Protein AF-A0A1V6DXJ3-F1 (afdb_monomer_lite)

Secondary structure (DSSP, 8-state):
---------------HHHHHHH--HHHHT-S-B--EEEEEEEETTSPBP-SPPPGGG--TTT-SSEEESSBTTEEEEEPPPBSSHHHHHHHHHHHHHHHHHHHHHTTEEE--SSS-SS---GGGS-B---TT-TTTT-TT-EEEETTEEEEHHHHHHHHHHHHHHHHHHHTTT-SS-HHHHHHHHHHHHHH-GGGSHHHHHHHHHHHHT--HHHHHHHHS-HHHHHHHHHHHHHHHHHHHHHHHHTT-----PPPP-------PPTT---S--SSHHHHHHHHHHS----------------

Radius of gyration: 25.18 Å; chains: 1; bounding box: 55×71×85 Å

pLDDT: mean 70.85, std 23.59, range [24.38, 97.94]

Sequence (302 aa):
MHPTDSTPTGTPGVSIDWLALHTTGAMLRSGLFGIEREALRVTADGTLAQTPHPAAFGDKLANPTITVDFSESQVEMVTPPQTSVAAALRSLADIQQEVESVLARQGEFLWPLSMPPALPDPDRIPIARFDDTPAGRQPGLTLFSPDGEKPLPQLARPIFSRLLPLARLMDRGLPHPVFADAVRHAWRQLVDPALLPSAQIHRAMTRARLSHHAYGVQLLKPSTALACAAELGRIFRSCRAARAGSGRSQRVAAPAQGRLAAAVPEGASRAMVAPFAIIYWIQRNIGLDRPVGRGCMASFPA

Structure (mmCIF, N/CA/C/O backbone):
data_AF-A0A1V6DXJ3-F1
#
_entry.id   AF-A0A1V6DXJ3-F1
#
loop_
_atom_site.group_PDB
_atom_site.id
_atom_site.type_symbol
_atom_site.label_atom_id
_atom_site.label_alt_id
_atom_site.label_comp_id
_atom_site.label_asym_id
_atom_site.label_entity_id
_atom_site.label_seq_id
_atom_site.pdbx_PDB_ins_code
_atom_site.Cartn_x
_atom_site.Cartn_y
_atom_site.Cartn_z
_atom_site.occupancy
_atom_site.B_iso_or_equiv
_atom_site.auth_seq_id
_atom_site.auth_comp_id
_atom_site.auth_asym_id
_atom_site.auth_atom_id
_atom_site.pdbx_PDB_model_num
ATOM 1 N N . MET A 1 1 ? 34.206 -29.286 -48.187 1.00 44.62 1 MET A N 1
ATOM 2 C CA . MET A 1 1 ? 34.369 -27.880 -47.769 1.00 44.62 1 MET A CA 1
ATOM 3 C C . MET A 1 1 ? 33.002 -27.223 -47.871 1.00 44.62 1 MET A C 1
ATOM 5 O O . MET A 1 1 ? 32.500 -27.103 -48.976 1.00 44.62 1 MET A O 1
ATOM 9 N N . HIS A 1 2 ? 32.385 -27.005 -46.709 1.00 37.81 2 HIS A N 1
ATOM 10 C CA . HIS A 1 2 ? 31.147 -26.287 -46.342 1.00 37.81 2 HIS A CA 1
ATOM 11 C C . HIS A 1 2 ? 30.596 -27.012 -45.097 1.00 37.81 2 HIS A C 1
ATOM 13 O O . HIS A 1 2 ? 30.683 -28.240 -45.056 1.00 37.81 2 HIS A O 1
ATOM 19 N N . PRO A 1 3 ? 30.131 -26.293 -44.061 1.00 38.50 3 PRO A N 1
ATOM 20 C CA . PRO A 1 3 ? 29.265 -25.128 -44.187 1.00 38.50 3 PRO A CA 1
ATOM 21 C C . PRO A 1 3 ? 29.858 -23.834 -43.618 1.00 38.50 3 PRO A C 1
ATOM 23 O O . PRO A 1 3 ? 30.504 -23.800 -42.576 1.00 38.50 3 PRO A O 1
ATOM 26 N N . THR A 1 4 ? 29.588 -22.756 -44.343 1.00 46.34 4 THR A N 1
ATOM 27 C CA . THR A 1 4 ? 29.536 -21.391 -43.832 1.00 46.34 4 THR A CA 1
ATOM 28 C C . THR A 1 4 ? 28.194 -21.250 -43.132 1.00 46.34 4 THR A C 1
ATOM 30 O O . THR A 1 4 ? 27.167 -21.298 -43.808 1.00 46.34 4 THR A O 1
ATOM 33 N N . ASP A 1 5 ? 28.205 -21.099 -41.813 1.00 36.03 5 ASP A N 1
ATOM 34 C CA . ASP A 1 5 ? 27.016 -20.697 -41.070 1.00 36.03 5 ASP A CA 1
ATOM 35 C C . ASP A 1 5 ? 27.162 -19.216 -40.715 1.00 36.03 5 ASP A C 1
ATOM 37 O O . ASP A 1 5 ? 27.936 -18.815 -39.844 1.00 36.03 5 ASP A O 1
ATOM 41 N N . SER A 1 6 ? 26.503 -18.386 -41.516 1.00 42.56 6 SER A N 1
ATOM 42 C CA . SER A 1 6 ? 26.489 -16.937 -41.391 1.00 42.56 6 SER A CA 1
ATOM 43 C C . SER A 1 6 ? 25.215 -16.478 -40.680 1.00 42.56 6 SER A C 1
ATOM 45 O O . SER A 1 6 ? 24.147 -16.451 -41.287 1.00 42.56 6 SER A O 1
ATOM 47 N N . THR A 1 7 ? 25.414 -15.982 -39.450 1.00 49.88 7 THR A N 1
ATOM 48 C CA . THR A 1 7 ? 24.657 -14.950 -38.691 1.00 49.88 7 THR A CA 1
ATOM 49 C C . THR A 1 7 ? 23.226 -15.236 -38.196 1.00 49.88 7 THR A C 1
ATOM 51 O O . THR A 1 7 ? 22.395 -15.785 -38.909 1.00 49.88 7 THR A O 1
ATOM 54 N N . PRO A 1 8 ? 22.901 -14.747 -36.978 1.00 48.38 8 PRO A N 1
ATOM 55 C CA . PRO A 1 8 ? 22.196 -13.459 -36.887 1.00 48.38 8 PRO 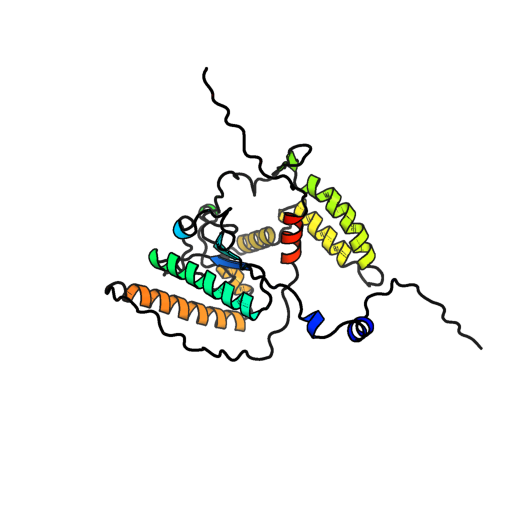A CA 1
ATOM 56 C C . PRO A 1 8 ? 22.815 -12.531 -35.822 1.00 48.38 8 PRO A C 1
ATOM 58 O O . PRO A 1 8 ? 23.055 -12.918 -34.685 1.00 48.38 8 PRO A O 1
ATOM 61 N N . THR A 1 9 ? 23.194 -11.297 -36.161 1.00 54.97 9 THR A N 1
ATOM 62 C CA . THR A 1 9 ? 22.329 -10.111 -35.986 1.00 54.97 9 THR A CA 1
ATOM 63 C C . THR A 1 9 ? 21.451 -10.178 -34.732 1.00 54.97 9 THR A C 1
ATOM 65 O O . THR A 1 9 ? 20.263 -10.488 -34.802 1.00 54.97 9 THR A O 1
ATOM 68 N N . GLY A 1 10 ? 22.024 -9.829 -33.586 1.00 42.72 10 GLY A N 1
ATOM 69 C CA . GLY A 1 10 ? 21.285 -9.431 -32.395 1.00 42.72 10 GLY A CA 1
ATOM 70 C C . GLY A 1 10 ? 21.961 -8.194 -31.826 1.00 42.72 10 GLY A C 1
ATOM 71 O O . GLY A 1 10 ? 23.188 -8.149 -31.760 1.00 42.72 10 GLY A O 1
ATOM 72 N N . THR A 1 11 ? 21.194 -7.170 -31.448 1.00 49.75 11 THR A N 1
ATOM 73 C CA . THR A 1 11 ? 21.671 -6.126 -30.526 1.00 49.75 11 THR A CA 1
ATOM 74 C C . THR A 1 11 ? 22.464 -6.827 -29.422 1.00 49.75 11 THR A C 1
ATOM 76 O O . THR A 1 11 ? 21.933 -7.830 -28.942 1.00 49.75 11 THR A O 1
ATOM 79 N N . PRO A 1 12 ? 23.696 -6.413 -29.056 1.00 52.00 12 PRO A N 1
ATOM 80 C CA . PRO A 1 12 ? 24.466 -7.119 -28.040 1.00 52.00 12 PRO A CA 1
ATOM 81 C C . PRO A 1 12 ? 23.662 -7.086 -26.742 1.00 52.00 12 PRO A C 1
ATOM 83 O O . PRO A 1 12 ? 23.639 -6.094 -26.016 1.00 52.00 12 PRO A O 1
ATOM 86 N N . GLY A 1 13 ? 22.902 -8.154 -26.520 1.00 53.81 13 GLY A N 1
ATOM 87 C CA . GLY A 1 13 ? 22.157 -8.365 -25.306 1.00 53.81 13 GLY A CA 1
ATOM 88 C C . GLY A 1 13 ? 23.200 -8.504 -24.224 1.00 53.81 13 GLY A C 1
ATOM 89 O O . GLY A 1 13 ? 24.178 -9.229 -24.398 1.00 53.81 13 GLY A O 1
ATOM 90 N N . VAL A 1 14 ? 23.011 -7.769 -23.138 1.00 61.62 14 VAL A N 1
ATOM 91 C CA . VAL A 1 14 ? 23.783 -7.939 -21.914 1.00 61.62 14 VAL A CA 1
ATOM 92 C C . VAL A 1 14 ? 23.714 -9.427 -21.540 1.00 61.62 14 VAL A C 1
ATOM 94 O O . VAL A 1 14 ? 22.692 -9.897 -21.043 1.00 61.62 14 VAL A O 1
ATOM 97 N N . SER A 1 15 ? 24.755 -10.193 -21.876 1.00 75.44 15 SER A N 1
ATOM 98 C CA . SER A 1 15 ? 24.855 -11.616 -21.554 1.00 75.44 15 SER A CA 1
ATOM 99 C C . SER A 1 15 ? 25.364 -11.776 -20.123 1.00 75.44 15 SER A C 1
ATOM 101 O O . SER A 1 15 ? 25.954 -10.852 -19.557 1.00 75.44 15 SER A O 1
ATOM 103 N N . ILE A 1 16 ? 25.153 -12.947 -19.516 1.00 72.94 16 ILE A N 1
ATOM 104 C CA . ILE A 1 16 ? 25.687 -13.219 -18.173 1.00 72.94 16 ILE A CA 1
ATOM 105 C C . ILE A 1 16 ? 27.219 -13.118 -18.151 1.00 72.94 16 ILE A C 1
ATOM 107 O O . ILE A 1 16 ? 27.780 -12.575 -17.203 1.00 72.94 16 ILE A O 1
ATOM 111 N N . ASP A 1 17 ? 27.875 -13.532 -19.238 1.00 78.25 17 ASP A N 1
ATOM 112 C CA . ASP A 1 17 ? 29.323 -13.412 -19.416 1.00 78.25 17 ASP A CA 1
ATOM 113 C C . ASP A 1 17 ? 29.744 -11.945 -19.534 1.00 78.25 17 ASP A C 1
ATOM 115 O O . ASP A 1 17 ? 30.726 -11.523 -18.927 1.00 78.25 17 ASP A O 1
ATOM 119 N N . TRP A 1 18 ? 28.962 -11.125 -20.246 1.00 82.62 18 TRP A N 1
ATOM 120 C CA . TRP A 1 18 ? 29.199 -9.687 -20.314 1.00 82.62 18 TRP A CA 1
ATOM 121 C C . TRP A 1 18 ? 29.055 -9.034 -18.932 1.00 82.62 18 TRP A C 1
ATOM 123 O O . TRP A 1 18 ? 29.916 -8.247 -18.551 1.00 82.62 18 TRP A O 1
ATOM 133 N N . LEU A 1 19 ? 28.030 -9.386 -18.145 1.00 77.12 19 LEU A N 1
ATOM 134 C CA . LEU A 1 19 ? 27.872 -8.890 -16.770 1.00 77.12 19 LEU A CA 1
ATOM 135 C C . LEU A 1 19 ? 29.024 -9.333 -15.866 1.00 77.12 19 LEU A C 1
ATOM 137 O O . LEU A 1 19 ? 29.520 -8.524 -15.087 1.00 77.12 19 LEU A O 1
ATOM 141 N N . ALA A 1 20 ? 29.468 -10.585 -15.975 1.00 78.19 20 ALA A N 1
ATOM 142 C CA . ALA A 1 20 ? 30.593 -11.094 -15.197 1.00 78.19 20 ALA A CA 1
ATOM 143 C C . ALA A 1 20 ? 31.905 -10.357 -15.519 1.00 78.19 20 ALA A C 1
ATOM 145 O O . ALA A 1 20 ? 32.722 -10.147 -14.627 1.00 78.19 20 ALA A O 1
ATOM 146 N N . LEU A 1 21 ? 32.086 -9.934 -16.775 1.00 85.38 21 LEU A N 1
ATOM 147 C CA . LEU A 1 21 ? 33.275 -9.213 -17.239 1.00 85.38 21 LEU A CA 1
ATOM 148 C C . LEU A 1 21 ? 33.243 -7.703 -16.951 1.00 85.38 21 LEU A C 1
ATOM 150 O O . LEU A 1 21 ? 34.301 -7.098 -16.799 1.00 85.38 21 LEU A O 1
ATOM 154 N N . HIS A 1 22 ? 32.058 -7.088 -16.883 1.00 85.56 22 HIS A N 1
ATOM 155 C CA . HIS A 1 22 ? 31.906 -5.624 -16.816 1.00 85.56 22 HIS A CA 1
ATOM 156 C C . HIS A 1 22 ? 31.239 -5.124 -15.528 1.00 85.56 22 HIS A C 1
ATOM 158 O O . HIS A 1 22 ? 30.979 -3.929 -15.384 1.00 85.56 22 HIS A O 1
ATOM 164 N N . THR A 1 23 ? 30.950 -6.014 -14.578 1.00 81.19 23 THR A N 1
ATOM 165 C CA . THR A 1 23 ? 30.395 -5.649 -13.271 1.00 81.19 23 THR A CA 1
ATOM 166 C C . THR A 1 23 ? 31.170 -6.319 -12.147 1.00 81.19 23 THR A C 1
ATOM 168 O O . THR A 1 23 ? 31.869 -7.310 -12.337 1.00 81.19 23 THR A O 1
ATOM 171 N N . THR A 1 24 ? 31.037 -5.780 -10.940 1.00 80.69 24 THR A N 1
ATOM 172 C CA . THR A 1 24 ? 31.522 -6.431 -9.723 1.00 80.69 24 THR A CA 1
ATOM 173 C C . THR A 1 24 ? 30.344 -6.803 -8.835 1.00 80.69 24 THR A C 1
ATOM 175 O O . THR A 1 24 ? 29.282 -6.180 -8.890 1.00 80.69 24 THR A O 1
ATOM 178 N N . GLY A 1 25 ? 30.538 -7.759 -7.923 1.00 74.94 25 GLY A N 1
ATOM 179 C CA . GLY A 1 25 ? 29.525 -8.051 -6.906 1.00 74.94 25 GLY A CA 1
ATOM 180 C C . GLY A 1 25 ? 29.148 -6.820 -6.067 1.00 74.94 25 GLY A C 1
ATOM 181 O O . GLY A 1 25 ? 28.014 -6.718 -5.610 1.00 74.94 25 GLY A O 1
ATOM 182 N N . ALA A 1 26 ? 30.068 -5.864 -5.892 1.00 74.00 26 ALA A N 1
ATOM 183 C CA . ALA A 1 26 ? 29.784 -4.595 -5.226 1.00 74.00 26 ALA A CA 1
ATOM 184 C C . ALA A 1 26 ? 28.841 -3.706 -6.054 1.00 74.00 26 ALA A C 1
ATOM 186 O O . ALA A 1 26 ? 27.894 -3.159 -5.498 1.00 74.00 26 ALA A O 1
ATOM 187 N N . MET A 1 27 ? 29.039 -3.625 -7.373 1.00 75.75 27 MET A N 1
ATOM 188 C CA . MET A 1 27 ? 28.142 -2.892 -8.277 1.00 75.75 27 MET A CA 1
ATOM 189 C C . MET A 1 27 ? 26.740 -3.508 -8.302 1.00 75.75 27 MET A C 1
ATOM 191 O O . MET A 1 27 ? 25.756 -2.781 -8.223 1.00 75.75 27 MET A O 1
ATOM 195 N N . LEU A 1 28 ? 26.634 -4.839 -8.319 1.00 73.62 28 LEU A N 1
ATOM 196 C CA . LEU A 1 28 ? 25.336 -5.529 -8.308 1.00 73.62 28 LEU A CA 1
ATOM 197 C C . LEU A 1 28 ? 24.563 -5.361 -6.991 1.00 73.62 28 LEU A C 1
ATOM 199 O O . LEU A 1 28 ? 23.340 -5.447 -6.982 1.00 73.62 28 LEU A O 1
ATOM 203 N N . ARG A 1 29 ? 25.264 -5.132 -5.874 1.00 71.12 29 ARG A N 1
ATOM 204 C CA . ARG A 1 29 ? 24.652 -4.843 -4.565 1.00 71.12 29 ARG A CA 1
ATOM 205 C C . ARG A 1 29 ? 24.442 -3.351 -4.314 1.00 71.12 29 ARG A C 1
ATOM 207 O O . ARG A 1 29 ? 23.874 -2.994 -3.284 1.00 71.12 29 ARG A O 1
ATOM 214 N N . SER A 1 30 ? 24.919 -2.492 -5.213 1.00 76.88 30 SER A N 1
ATOM 215 C CA . SER A 1 30 ? 24.736 -1.050 -5.099 1.00 76.88 30 SER A CA 1
ATOM 216 C C . SER A 1 30 ? 23.321 -0.666 -5.530 1.00 76.88 30 SER A C 1
ATOM 218 O O . SER A 1 30 ? 22.805 -1.155 -6.532 1.00 76.88 30 SER A O 1
ATOM 220 N N . GLY A 1 31 ? 22.673 0.179 -4.739 1.00 85.50 31 GLY A N 1
ATOM 221 C CA . GLY A 1 31 ? 21.293 0.586 -4.955 1.00 85.50 31 GLY A CA 1
ATOM 222 C C . GLY A 1 31 ? 20.708 1.207 -3.696 1.00 85.50 31 GLY A C 1
ATOM 223 O O . GLY A 1 31 ? 21.295 1.121 -2.615 1.00 85.50 31 GLY A O 1
ATOM 224 N N . LEU A 1 32 ? 19.552 1.844 -3.854 1.00 91.50 32 LEU A N 1
ATOM 225 C CA . LEU A 1 32 ? 18.742 2.293 -2.730 1.00 91.50 32 LEU A CA 1
ATOM 226 C C . LEU A 1 32 ? 17.598 1.303 -2.504 1.00 91.50 32 LEU A C 1
ATOM 228 O O . LEU A 1 32 ? 17.050 0.748 -3.454 1.00 91.50 32 LEU A O 1
ATOM 232 N N . PHE A 1 33 ? 17.238 1.099 -1.243 1.00 88.12 33 PHE A N 1
ATOM 233 C CA . PHE A 1 33 ? 16.230 0.148 -0.794 1.00 88.12 33 PHE A CA 1
ATOM 234 C C . PHE A 1 33 ? 15.153 0.891 -0.010 1.00 88.12 33 PHE A C 1
ATOM 236 O O . PHE A 1 33 ? 15.468 1.574 0.961 1.00 88.12 33 PHE A O 1
ATOM 243 N N . GLY A 1 34 ? 13.897 0.748 -0.415 1.00 92.31 34 GLY A N 1
ATOM 244 C CA . GLY A 1 34 ? 12.731 1.215 0.332 1.00 92.31 34 GLY A CA 1
ATOM 245 C C . GLY A 1 34 ? 11.783 0.049 0.592 1.00 92.31 34 GLY A C 1
ATOM 246 O O . GLY A 1 34 ? 11.778 -0.924 -0.165 1.00 92.31 34 GLY A O 1
ATOM 247 N N . ILE A 1 35 ? 11.023 0.133 1.677 1.00 92.25 35 ILE A N 1
ATOM 248 C CA . ILE A 1 35 ? 9.985 -0.819 2.050 1.00 92.25 35 ILE A CA 1
ATOM 249 C C . ILE A 1 35 ? 8.695 -0.040 2.293 1.00 92.25 35 ILE A C 1
ATOM 251 O O . ILE A 1 35 ? 8.682 0.932 3.048 1.00 92.25 35 ILE A O 1
ATOM 255 N N . GLU A 1 36 ? 7.624 -0.520 1.678 1.00 96.12 36 GLU A N 1
ATOM 256 C CA . GLU A 1 36 ? 6.249 -0.148 1.989 1.00 96.12 36 GLU A CA 1
ATOM 257 C C . GLU A 1 36 ? 5.607 -1.340 2.700 1.00 96.12 36 GLU A C 1
ATOM 259 O O . GLU A 1 36 ? 5.759 -2.494 2.277 1.00 96.12 36 GLU A O 1
ATOM 264 N N . ARG A 1 37 ? 4.945 -1.081 3.826 1.00 93.81 37 ARG A N 1
ATOM 265 C CA . ARG A 1 37 ? 4.205 -2.098 4.568 1.00 93.81 37 ARG A CA 1
ATOM 266 C C . ARG A 1 37 ? 2.836 -1.573 4.944 1.00 93.81 37 ARG A C 1
ATOM 268 O O . ARG A 1 37 ? 2.713 -0.614 5.696 1.00 93.81 37 ARG A O 1
ATOM 275 N N . GLU A 1 38 ? 1.824 -2.325 4.556 1.00 95.38 38 GLU A N 1
ATOM 276 C CA . GLU A 1 38 ? 0.446 -2.087 4.956 1.00 95.38 38 GLU A CA 1
ATOM 277 C C . GLU A 1 38 ? 0.029 -3.036 6.083 1.00 95.38 38 GLU A C 1
ATOM 279 O O . GLU A 1 38 ? 0.442 -4.200 6.138 1.00 95.38 38 GLU A O 1
ATOM 284 N N . ALA A 1 39 ? -0.811 -2.546 6.990 1.00 94.25 39 ALA A N 1
ATOM 285 C CA . ALA A 1 39 ? -1.444 -3.363 8.014 1.00 94.25 39 ALA A CA 1
ATOM 286 C C . ALA A 1 39 ? -2.817 -2.802 8.395 1.00 94.25 39 ALA A C 1
ATOM 288 O O . ALA A 1 39 ? -3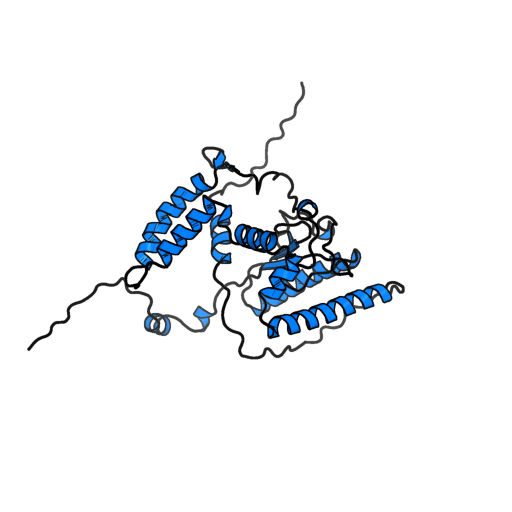.023 -1.592 8.475 1.00 94.25 39 ALA A O 1
ATOM 289 N N . LEU A 1 40 ? -3.767 -3.693 8.684 1.00 95.69 40 LEU A N 1
ATOM 290 C CA . LEU A 1 40 ? -5.071 -3.280 9.196 1.00 95.69 40 LEU A CA 1
ATOM 291 C C . LEU A 1 40 ? -4.978 -2.968 10.691 1.00 95.69 40 LEU A C 1
ATOM 293 O O . LEU A 1 40 ? -4.403 -3.735 11.455 1.00 95.69 40 LEU A O 1
ATOM 297 N N . ARG A 1 41 ? -5.586 -1.872 11.127 1.00 96.19 41 ARG A N 1
ATOM 298 C CA . ARG A 1 41 ? -5.838 -1.554 12.526 1.00 96.19 41 ARG A CA 1
ATOM 299 C C . ARG A 1 41 ? -7.004 -2.397 13.011 1.00 96.19 41 ARG A C 1
ATOM 301 O O . ARG A 1 41 ? -8.067 -2.437 12.386 1.00 96.19 41 ARG A O 1
ATOM 308 N N . VAL A 1 42 ? -6.810 -3.061 14.137 1.00 93.25 42 VAL A N 1
ATOM 309 C CA . VAL A 1 42 ? -7.818 -3.903 14.775 1.00 93.25 42 VAL A CA 1
ATOM 310 C C . VAL A 1 42 ? -7.941 -3.570 16.249 1.00 93.25 42 VAL A C 1
ATOM 312 O O . VAL A 1 42 ? -6.993 -3.121 16.890 1.00 93.25 42 VAL A O 1
ATOM 315 N N . THR A 1 43 ? -9.115 -3.815 16.807 1.00 92.12 43 THR A N 1
ATOM 316 C CA . THR A 1 43 ? -9.334 -3.818 18.250 1.00 92.12 43 THR A CA 1
ATOM 317 C C . THR A 1 43 ? -8.678 -5.049 18.889 1.00 92.12 43 THR A C 1
ATOM 319 O O . THR A 1 43 ? -8.250 -5.984 18.209 1.00 92.12 43 THR A O 1
ATOM 322 N N . ALA A 1 44 ? -8.610 -5.093 20.222 1.00 85.75 44 ALA A N 1
ATOM 323 C CA . ALA A 1 44 ? -7.977 -6.204 20.947 1.00 85.75 44 ALA A CA 1
ATOM 324 C C . ALA A 1 44 ? -8.633 -7.587 20.714 1.00 85.75 44 ALA A C 1
ATOM 326 O O . ALA A 1 44 ? -8.012 -8.620 20.957 1.00 85.75 44 ALA A O 1
ATOM 327 N N . ASP A 1 45 ? -9.896 -7.611 20.288 1.00 84.94 45 ASP A N 1
ATOM 328 C CA . ASP A 1 45 ? -10.660 -8.796 19.881 1.00 84.94 45 ASP A CA 1
ATOM 329 C C . ASP A 1 45 ? -10.461 -9.169 18.400 1.00 84.94 45 ASP A C 1
ATOM 331 O O . ASP A 1 45 ? -10.975 -10.190 17.954 1.00 84.94 45 ASP A O 1
ATOM 335 N N . GLY A 1 46 ? -9.666 -8.395 17.654 1.00 82.44 46 GLY A N 1
ATOM 336 C CA . GLY A 1 46 ? -9.339 -8.661 16.252 1.00 82.44 46 GLY A CA 1
ATOM 337 C C . GLY A 1 46 ? -10.367 -8.128 15.262 1.00 82.44 46 GLY A C 1
ATOM 338 O O . GLY A 1 46 ? -10.273 -8.434 14.077 1.00 82.44 46 GLY A O 1
ATOM 339 N N . THR A 1 47 ? -11.334 -7.340 15.727 1.00 90.12 47 THR A N 1
ATOM 340 C CA . THR A 1 47 ? -12.316 -6.678 14.868 1.00 90.12 47 THR A CA 1
ATOM 341 C C . THR A 1 47 ? -11.667 -5.481 14.177 1.00 90.12 47 THR A C 1
ATOM 343 O O . THR A 1 47 ? -10.857 -4.778 14.780 1.00 90.12 47 THR A O 1
ATOM 346 N N . LEU A 1 48 ? -12.009 -5.234 12.909 1.00 93.25 48 LEU A N 1
ATOM 347 C CA . LEU A 1 48 ? -11.509 -4.078 12.161 1.00 93.25 48 LEU A CA 1
ATOM 348 C C . LEU A 1 48 ? -11.831 -2.775 12.911 1.00 93.25 48 LEU A C 1
ATOM 350 O O . LEU A 1 48 ? -13.001 -2.508 13.201 1.00 93.25 48 LEU A O 1
ATOM 354 N N . ALA A 1 49 ? -10.810 -1.960 13.191 1.00 95.00 49 ALA A N 1
ATOM 355 C CA . ALA A 1 49 ? -11.001 -0.656 13.817 1.00 95.00 49 ALA A CA 1
ATOM 356 C C . ALA A 1 49 ? -11.946 0.204 12.963 1.00 95.00 49 ALA A C 1
ATOM 358 O O . ALA A 1 49 ? -11.955 0.098 11.740 1.00 95.00 49 ALA A O 1
ATOM 359 N N . GLN A 1 50 ? -12.765 1.032 13.606 1.00 94.94 50 GLN A N 1
ATOM 360 C CA . GLN A 1 50 ? -13.723 1.932 12.937 1.00 94.94 50 GLN A CA 1
ATOM 361 C C . GLN A 1 50 ? -13.420 3.409 13.215 1.00 94.94 50 GLN A C 1
ATOM 363 O O . GLN A 1 50 ? -14.145 4.298 12.777 1.00 94.94 50 GLN A O 1
ATOM 368 N N . THR A 1 51 ? -12.373 3.670 13.993 1.00 95.12 51 THR A N 1
ATOM 369 C CA . THR A 1 51 ? -11.944 5.015 14.362 1.00 95.12 51 THR A CA 1
ATOM 370 C C . THR A 1 51 ? -11.264 5.697 13.167 1.00 95.12 51 THR A C 1
ATOM 372 O O . THR A 1 51 ? -10.724 5.007 12.297 1.00 95.12 51 THR A O 1
ATOM 375 N N . PRO A 1 52 ? -11.249 7.039 13.102 1.00 95.06 52 PRO A N 1
ATOM 376 C CA . PRO A 1 52 ? -10.489 7.770 12.088 1.00 95.06 52 PRO A CA 1
ATOM 377 C C . PRO A 1 52 ? -8.984 7.484 12.158 1.00 95.06 52 PRO A C 1
ATOM 379 O O . PRO A 1 52 ? -8.485 6.977 13.168 1.00 95.06 52 PRO A O 1
ATOM 382 N N . HIS A 1 53 ? -8.248 7.858 11.109 1.00 95.12 53 HIS A N 1
ATOM 383 C CA . HIS A 1 53 ? -6.792 7.928 11.173 1.00 95.12 53 HIS A CA 1
ATOM 384 C C . HIS A 1 53 ? -6.325 8.742 12.399 1.00 95.12 53 HIS A C 1
ATOM 386 O O . HIS A 1 53 ? -6.838 9.842 12.630 1.00 95.12 53 HIS A O 1
ATOM 392 N N . PRO A 1 54 ? -5.380 8.227 13.208 1.00 95.94 54 PRO A N 1
ATOM 393 C CA . PRO A 1 54 ? -4.956 8.912 14.424 1.00 95.94 54 PRO A CA 1
ATOM 394 C C . PRO A 1 54 ? -4.346 10.286 14.146 1.00 95.94 54 PRO A C 1
ATOM 396 O O . PRO A 1 54 ? -3.345 10.399 13.446 1.00 95.94 54 PRO A O 1
ATOM 399 N N . ALA A 1 55 ? -4.883 11.327 14.787 1.00 94.69 55 ALA A N 1
ATOM 400 C CA . ALA A 1 55 ? -4.398 12.703 14.630 1.00 94.69 55 ALA A CA 1
ATOM 401 C C . ALA A 1 55 ? -2.911 12.883 14.999 1.00 94.69 55 ALA A C 1
ATOM 403 O O . ALA A 1 55 ? -2.268 13.819 14.535 1.00 94.69 55 ALA A O 1
ATOM 404 N N . ALA A 1 56 ? -2.351 11.980 15.813 1.00 96.50 56 ALA A N 1
ATOM 405 C CA . ALA A 1 56 ? -0.934 11.987 16.175 1.00 96.50 56 ALA A CA 1
ATOM 406 C C . ALA A 1 56 ? 0.006 11.756 14.978 1.00 96.50 56 ALA A C 1
ATOM 408 O O . ALA A 1 56 ? 1.157 12.170 15.044 1.00 96.50 56 ALA A O 1
ATOM 409 N N . PHE A 1 57 ? -0.476 11.129 13.901 1.00 95.56 57 PHE A N 1
ATOM 410 C CA . PHE A 1 57 ? 0.285 10.945 12.664 1.00 95.56 57 PHE A CA 1
ATOM 411 C C . PHE A 1 57 ? 0.188 12.156 11.721 1.00 95.56 57 PHE A C 1
ATOM 413 O O . PHE A 1 57 ? 0.901 12.217 10.725 1.00 95.56 57 PHE A O 1
ATOM 420 N N . GLY A 1 58 ? -0.650 13.148 12.035 1.00 93.00 58 GLY A N 1
ATOM 421 C CA . GLY A 1 58 ? -0.827 14.337 11.209 1.00 93.00 58 GLY A CA 1
ATOM 422 C C . GLY A 1 58 ? -1.635 14.082 9.934 1.00 93.00 58 GLY A C 1
ATOM 423 O O . GLY A 1 58 ? -2.571 13.284 9.914 1.00 93.00 58 GLY A O 1
ATOM 424 N N . ASP A 1 59 ? -1.304 14.834 8.886 1.00 90.50 59 ASP A N 1
ATOM 425 C CA . ASP A 1 59 ? -1.990 14.802 7.595 1.00 90.50 59 ASP A CA 1
ATOM 426 C C . ASP A 1 59 ? -1.524 13.602 6.752 1.00 90.50 59 ASP A C 1
ATOM 428 O O . ASP A 1 59 ? -0.332 13.439 6.495 1.00 90.50 59 ASP A O 1
ATOM 432 N N . LYS A 1 60 ? -2.477 12.787 6.286 1.00 89.31 60 LYS A N 1
ATOM 433 C CA . LYS A 1 60 ? -2.226 11.561 5.508 1.00 89.31 60 LYS A CA 1
ATOM 434 C C . LYS A 1 60 ? -1.626 11.809 4.119 1.00 89.31 60 LYS A C 1
ATOM 436 O O . LYS A 1 60 ? -0.961 10.922 3.596 1.00 89.31 60 LYS A O 1
ATOM 441 N N . LEU A 1 61 ? -1.885 12.961 3.499 1.00 86.00 61 LEU A N 1
ATOM 442 C CA . LEU A 1 61 ? -1.317 13.346 2.201 1.00 86.00 61 LEU A CA 1
ATOM 443 C C . LEU A 1 61 ? 0.097 13.907 2.351 1.00 86.00 61 LEU A C 1
ATOM 445 O O . LEU A 1 61 ? 0.928 13.725 1.463 1.00 86.00 61 LEU A O 1
ATOM 449 N N . ALA A 1 62 ? 0.361 14.618 3.448 1.00 87.81 62 ALA A N 1
ATOM 450 C CA . ALA A 1 62 ? 1.638 15.295 3.659 1.00 87.81 62 ALA A CA 1
ATOM 451 C C . ALA A 1 62 ? 2.669 14.449 4.419 1.00 87.81 62 ALA A C 1
ATOM 453 O O . ALA A 1 62 ? 3.868 14.705 4.291 1.00 87.81 62 ALA A O 1
ATOM 454 N N . ASN A 1 63 ? 2.237 13.472 5.222 1.00 93.81 63 ASN A N 1
ATOM 455 C CA . ASN A 1 63 ? 3.140 12.623 5.989 1.00 93.81 63 ASN A CA 1
ATOM 456 C C . ASN A 1 63 ? 3.863 11.621 5.058 1.00 93.81 63 ASN A C 1
ATOM 458 O O . ASN A 1 63 ? 3.215 10.765 4.458 1.00 93.81 63 ASN A O 1
ATOM 462 N N . PRO A 1 64 ? 5.205 11.688 4.938 1.00 94.06 64 PRO A N 1
ATOM 463 C CA . PRO A 1 64 ? 5.956 10.854 4.003 1.00 94.06 64 PRO A CA 1
ATOM 464 C C . PRO A 1 64 ? 6.224 9.429 4.507 1.00 94.06 64 PRO A C 1
ATOM 466 O O . PRO A 1 64 ? 6.778 8.631 3.753 1.00 94.06 64 PRO A O 1
ATOM 469 N N . THR A 1 65 ? 5.919 9.121 5.773 1.00 96.81 65 THR A N 1
ATOM 470 C CA . THR A 1 65 ? 6.256 7.835 6.404 1.00 96.81 65 THR A CA 1
ATOM 471 C C . THR A 1 65 ? 5.053 7.046 6.897 1.00 96.81 65 THR A C 1
ATOM 473 O O . THR A 1 65 ? 5.145 5.822 6.988 1.00 96.81 65 THR A O 1
ATOM 476 N N . ILE A 1 66 ? 3.944 7.709 7.233 1.00 97.69 66 ILE A N 1
ATOM 477 C CA . ILE A 1 66 ? 2.725 7.070 7.736 1.00 97.69 66 ILE A CA 1
ATOM 478 C C . ILE A 1 66 ? 1.522 7.664 7.008 1.00 97.69 66 ILE A C 1
ATOM 480 O O . ILE A 1 66 ? 1.214 8.842 7.162 1.00 97.69 66 ILE A O 1
ATOM 484 N N . THR A 1 67 ? 0.809 6.833 6.260 1.00 95.31 67 THR A N 1
ATOM 485 C CA . THR A 1 67 ? -0.429 7.207 5.570 1.00 95.31 67 THR A CA 1
ATOM 486 C C . THR A 1 67 ? -1.461 6.083 5.691 1.00 95.31 67 THR A C 1
ATOM 488 O O . THR A 1 67 ? -1.368 5.227 6.578 1.00 95.31 67 THR A O 1
ATOM 491 N N . VAL A 1 68 ? -2.493 6.104 4.857 1.00 93.69 68 VAL A N 1
ATOM 492 C CA . VAL A 1 68 ? -3.457 5.015 4.703 1.00 93.69 68 VAL A CA 1
ATOM 493 C C . VAL A 1 68 ? -3.571 4.642 3.231 1.00 93.69 68 VAL A C 1
ATOM 495 O O . VAL A 1 68 ? -3.450 5.512 2.375 1.00 93.69 68 VAL A O 1
ATOM 498 N N . ASP A 1 69 ? -3.861 3.375 2.952 1.00 89.56 69 ASP A N 1
ATOM 499 C CA . ASP A 1 69 ? -4.177 2.926 1.591 1.00 89.56 69 ASP A CA 1
ATOM 500 C C . ASP A 1 69 ? -5.698 3.041 1.345 1.00 89.56 69 ASP A C 1
ATOM 502 O O . ASP A 1 69 ? -6.279 4.129 1.378 1.00 89.56 69 ASP A O 1
ATOM 506 N N . PHE A 1 70 ? -6.403 1.925 1.141 1.00 86.00 70 PHE A N 1
ATOM 507 C CA . PHE A 1 70 ? -7.811 1.945 0.758 1.00 86.00 70 PHE A CA 1
ATOM 508 C C . PHE A 1 70 ? -8.757 2.382 1.889 1.00 86.00 70 PHE A C 1
ATOM 510 O O . PHE A 1 70 ? -9.793 3.010 1.644 1.00 86.00 70 PHE A O 1
ATOM 517 N N . SER A 1 71 ? -8.448 2.006 3.126 1.00 91.25 71 SER A N 1
ATOM 518 C CA . SER A 1 71 ? -9.327 2.187 4.281 1.00 91.25 71 SER A CA 1
ATOM 519 C C . SER A 1 71 ? -8.670 3.079 5.327 1.00 91.25 71 SER A C 1
ATOM 521 O O . SER A 1 71 ? -7.475 2.959 5.561 1.00 91.25 71 SER A O 1
ATOM 523 N N . GLU A 1 72 ? -9.453 3.883 6.059 1.00 93.50 72 GLU A N 1
ATOM 524 C CA . GLU A 1 72 ? -8.974 4.574 7.274 1.00 93.50 72 GLU A CA 1
ATOM 525 C C . GLU A 1 72 ? -8.331 3.604 8.274 1.00 93.50 72 GLU A C 1
ATOM 527 O O . GLU A 1 72 ? -7.493 3.981 9.096 1.00 93.50 72 GLU A O 1
ATOM 532 N N . SER A 1 73 ? -8.731 2.337 8.218 1.00 95.06 73 SER A N 1
ATOM 533 C CA . SER A 1 73 ? -8.227 1.279 9.078 1.00 95.06 73 SER A CA 1
ATOM 534 C C . SER A 1 73 ? -7.047 0.533 8.473 1.00 95.06 73 SER A C 1
ATOM 536 O O . SER A 1 73 ? -6.572 -0.387 9.113 1.00 95.06 73 SER A O 1
ATOM 538 N N . GLN A 1 74 ? -6.550 0.883 7.290 1.00 96.69 74 GLN A N 1
ATOM 539 C CA . GLN A 1 74 ? -5.375 0.264 6.674 1.00 96.69 74 GLN A CA 1
ATOM 540 C C . GLN A 1 74 ? -4.222 1.259 6.706 1.00 96.69 74 GLN A C 1
ATOM 542 O O . GLN A 1 74 ? -4.100 2.094 5.817 1.00 96.69 74 GLN A O 1
ATOM 547 N N . VAL A 1 75 ? -3.403 1.193 7.757 1.00 97.00 75 VAL A N 1
ATOM 548 C CA . VAL A 1 75 ? -2.222 2.052 7.866 1.00 97.00 75 VAL A CA 1
ATOM 549 C C . VAL A 1 75 ? -1.140 1.553 6.916 1.00 97.00 75 VAL A C 1
ATOM 551 O O . VAL A 1 75 ? -0.873 0.350 6.845 1.00 97.00 75 VAL A O 1
ATOM 554 N N . GLU A 1 76 ? -0.515 2.483 6.211 1.00 97.56 76 GLU A N 1
ATOM 555 C CA . GLU A 1 76 ? 0.617 2.243 5.328 1.00 97.56 76 GLU A CA 1
ATOM 556 C C . GLU A 1 76 ? 1.856 2.925 5.912 1.00 97.56 76 GLU A C 1
ATOM 558 O O . GLU A 1 76 ? 1.833 4.102 6.274 1.00 97.56 76 GLU A O 1
ATOM 563 N N . MET A 1 77 ? 2.932 2.155 6.045 1.00 97.94 77 MET A N 1
ATOM 564 C CA . MET A 1 77 ? 4.226 2.587 6.556 1.00 97.94 77 MET A CA 1
ATOM 565 C C . MET A 1 77 ? 5.225 2.595 5.405 1.00 97.94 77 MET A C 1
ATOM 567 O O . MET A 1 77 ? 5.500 1.546 4.819 1.00 97.94 77 MET A O 1
ATOM 571 N N . VAL A 1 78 ? 5.793 3.761 5.118 1.00 96.69 78 VAL A N 1
ATOM 572 C CA . VAL A 1 78 ? 6.687 3.992 3.981 1.00 96.69 78 VAL A CA 1
ATOM 573 C C . VAL A 1 78 ? 8.061 4.399 4.502 1.00 96.69 78 VAL A C 1
ATOM 575 O O . VAL A 1 78 ? 8.218 5.419 5.171 1.00 96.69 78 VAL A O 1
ATOM 578 N N . THR A 1 79 ? 9.095 3.606 4.220 1.00 95.62 79 THR A N 1
ATOM 579 C CA . THR A 1 79 ? 10.464 3.992 4.590 1.00 95.62 79 THR A CA 1
ATOM 580 C C . THR A 1 79 ? 11.060 4.935 3.542 1.00 95.62 79 THR A C 1
ATOM 582 O O . THR A 1 79 ? 10.916 4.658 2.346 1.00 95.62 79 THR A O 1
ATOM 585 N N . PRO A 1 80 ? 11.856 5.948 3.927 1.00 95.31 80 PRO A N 1
ATOM 586 C CA . PRO A 1 80 ? 12.692 6.654 2.964 1.00 95.31 80 PRO A CA 1
ATOM 587 C C . PRO A 1 80 ? 13.699 5.689 2.304 1.00 95.31 80 PRO A C 1
ATOM 589 O O . PRO A 1 80 ? 14.074 4.688 2.921 1.00 95.31 80 PRO A O 1
ATOM 592 N N . PRO A 1 81 ? 14.187 5.975 1.082 1.00 95.38 81 PRO A N 1
ATOM 593 C CA . PRO A 1 81 ? 15.204 5.153 0.433 1.00 95.38 81 PRO A CA 1
ATOM 594 C C . PRO A 1 81 ? 16.492 5.065 1.263 1.00 95.38 81 PRO A C 1
ATOM 596 O O . PRO A 1 81 ? 17.059 6.079 1.664 1.00 95.38 81 PRO A O 1
ATOM 599 N N . GLN A 1 82 ? 16.981 3.848 1.483 1.00 94.69 82 GLN A N 1
ATOM 600 C CA . GLN A 1 82 ? 18.153 3.548 2.303 1.00 94.69 82 GLN A CA 1
ATOM 601 C C . GLN A 1 82 ? 19.289 2.943 1.485 1.00 94.69 82 GLN A C 1
ATOM 603 O O . GLN A 1 82 ? 19.067 2.253 0.498 1.00 94.69 82 GLN A O 1
ATOM 608 N N . THR A 1 83 ? 20.528 3.107 1.942 1.00 89.56 83 THR A N 1
ATOM 609 C CA . THR A 1 83 ? 21.726 2.571 1.265 1.00 89.56 83 THR A CA 1
ATOM 610 C C . THR A 1 83 ? 21.962 1.075 1.496 1.00 89.56 83 THR A C 1
ATOM 612 O O . THR A 1 83 ? 22.879 0.493 0.921 1.00 89.56 83 THR A O 1
ATOM 615 N N . SER A 1 84 ? 21.167 0.432 2.357 1.00 85.12 84 SER A N 1
ATOM 616 C CA . SER A 1 84 ? 21.244 -1.010 2.604 1.00 85.12 84 SER A CA 1
ATOM 617 C C . SER A 1 84 ? 19.910 -1.583 3.075 1.00 85.12 84 SER A C 1
ATOM 619 O O . SER A 1 84 ? 19.128 -0.903 3.741 1.00 85.12 84 SER A O 1
ATOM 621 N N . VAL A 1 85 ? 19.699 -2.876 2.820 1.00 85.94 85 VAL A N 1
ATOM 622 C CA . VAL A 1 85 ? 18.537 -3.635 3.319 1.00 85.94 85 VAL A CA 1
ATOM 623 C C . VAL A 1 85 ? 18.423 -3.555 4.844 1.00 85.94 85 VAL A C 1
ATOM 625 O O . VAL A 1 85 ? 17.342 -3.332 5.378 1.00 85.94 85 VAL A O 1
ATOM 628 N N . ALA A 1 86 ? 19.542 -3.686 5.562 1.00 86.81 86 ALA A N 1
ATOM 629 C CA . ALA A 1 86 ? 19.542 -3.619 7.022 1.00 86.81 86 ALA A CA 1
ATOM 630 C C . ALA A 1 86 ? 19.105 -2.240 7.545 1.00 86.81 86 ALA A C 1
ATOM 632 O O . ALA A 1 86 ? 18.451 -2.160 8.582 1.00 86.81 86 ALA A O 1
ATOM 633 N N . ALA A 1 87 ? 19.455 -1.157 6.842 1.00 87.31 87 ALA A N 1
ATOM 634 C CA . ALA A 1 87 ? 18.981 0.183 7.177 1.00 87.31 87 ALA A CA 1
ATOM 635 C C . ALA A 1 87 ? 17.483 0.352 6.876 1.00 87.31 87 ALA A C 1
ATOM 637 O O . ALA A 1 87 ? 16.776 0.909 7.709 1.00 87.31 87 ALA A O 1
ATOM 638 N N . ALA A 1 88 ? 16.985 -0.193 5.760 1.00 88.19 88 ALA A N 1
ATOM 639 C CA . ALA A 1 88 ? 15.553 -0.188 5.439 1.00 88.19 88 ALA A CA 1
ATOM 640 C C . ALA A 1 88 ? 14.723 -0.932 6.496 1.00 88.19 88 ALA A C 1
ATOM 642 O O . ALA A 1 88 ? 13.725 -0.407 6.976 1.00 88.19 88 ALA A O 1
ATOM 643 N N . LEU A 1 89 ? 15.181 -2.108 6.937 1.00 89.00 89 LEU A N 1
ATOM 644 C CA . LEU A 1 89 ? 14.509 -2.880 7.987 1.00 89.00 89 LEU A CA 1
ATOM 645 C C . LEU A 1 89 ? 14.505 -2.166 9.346 1.00 89.00 89 LEU A C 1
ATOM 647 O O . LEU A 1 89 ? 13.504 -2.235 10.053 1.00 89.00 89 LEU A O 1
ATOM 651 N N . ARG A 1 90 ? 15.589 -1.465 9.712 1.00 93.50 90 ARG A N 1
ATOM 652 C CA . ARG A 1 90 ? 15.606 -0.631 10.928 1.00 93.50 90 ARG A CA 1
ATOM 653 C C . ARG A 1 90 ? 14.639 0.543 10.818 1.00 93.50 90 ARG A C 1
ATOM 655 O O . ARG A 1 90 ? 13.836 0.729 11.717 1.00 93.50 90 ARG A O 1
ATOM 662 N N . SER A 1 91 ? 14.660 1.255 9.690 1.00 94.62 91 SER A N 1
ATOM 663 C CA . SER A 1 91 ? 13.723 2.352 9.431 1.00 94.62 91 SER A CA 1
ATOM 664 C C . SER A 1 91 ? 12.270 1.886 9.520 1.00 94.62 91 SER A C 1
ATOM 666 O O . SER A 1 91 ? 11.445 2.586 10.095 1.00 94.62 91 SER A O 1
ATOM 668 N N . LEU A 1 92 ? 11.955 0.704 8.984 1.00 96.44 92 LEU A N 1
ATOM 669 C CA . LEU A 1 92 ? 10.623 0.117 9.098 1.00 96.44 92 LEU A CA 1
ATOM 670 C C . LEU A 1 92 ? 10.268 -0.213 10.553 1.00 96.44 92 LEU A C 1
ATOM 672 O O . LEU A 1 92 ? 9.143 0.040 10.969 1.00 96.44 92 LEU A O 1
ATOM 676 N N . ALA A 1 93 ? 11.205 -0.779 11.317 1.00 91.00 93 ALA A N 1
ATOM 677 C CA . ALA A 1 93 ? 10.984 -1.109 12.722 1.00 91.00 93 ALA A CA 1
ATOM 678 C C . ALA A 1 93 ? 10.705 0.144 13.568 1.00 91.00 93 ALA A C 1
ATOM 680 O O . ALA A 1 93 ? 9.792 0.118 14.390 1.00 91.00 93 ALA A O 1
ATOM 681 N N . ASP A 1 94 ? 11.432 1.238 13.324 1.00 96.56 94 ASP A N 1
ATOM 682 C CA . ASP A 1 94 ? 11.231 2.516 14.016 1.00 96.56 94 ASP A CA 1
ATOM 683 C C . ASP A 1 94 ? 9.837 3.096 13.711 1.00 96.56 94 ASP A C 1
ATOM 685 O O . ASP A 1 94 ? 9.091 3.435 14.632 1.00 96.56 94 ASP A O 1
ATOM 689 N N . ILE A 1 95 ? 9.441 3.125 12.429 1.00 96.94 95 ILE A N 1
ATOM 690 C CA . ILE A 1 95 ? 8.107 3.590 12.003 1.00 96.94 95 ILE A CA 1
ATOM 691 C C . ILE A 1 95 ? 7.009 2.704 12.607 1.00 96.94 95 ILE A C 1
ATOM 693 O O . ILE A 1 95 ? 6.021 3.204 13.143 1.00 96.94 95 ILE A O 1
ATOM 697 N N . GLN A 1 96 ? 7.175 1.381 12.567 1.00 96.94 96 GLN A N 1
ATOM 698 C CA . GLN A 1 96 ? 6.206 0.455 13.148 1.00 96.94 96 GLN A CA 1
ATOM 699 C C . GLN A 1 96 ? 6.076 0.650 14.662 1.00 96.94 96 GLN A C 1
ATOM 701 O O . GLN A 1 96 ? 4.962 0.618 15.179 1.00 96.94 96 GLN A O 1
ATOM 706 N N . GLN A 1 97 ? 7.184 0.870 15.375 1.00 93.25 97 GLN A N 1
ATOM 707 C CA . GLN A 1 97 ? 7.160 1.128 16.813 1.00 93.25 97 GLN A CA 1
ATOM 708 C C . GLN A 1 97 ? 6.397 2.419 17.134 1.00 93.25 97 GLN A C 1
ATOM 710 O O . GLN A 1 97 ? 5.615 2.447 18.086 1.00 93.25 97 GLN A O 1
ATOM 715 N N . GLU A 1 98 ? 6.594 3.478 16.344 1.00 96.94 98 GLU A N 1
ATOM 716 C CA . GLU A 1 98 ? 5.817 4.712 16.460 1.00 96.94 98 GLU A CA 1
ATOM 717 C C . GLU A 1 98 ? 4.321 4.433 16.277 1.00 96.94 98 GLU A C 1
ATOM 719 O O . GLU A 1 98 ? 3.528 4.748 17.172 1.00 96.94 98 GLU A O 1
ATOM 724 N N . VAL A 1 99 ? 3.953 3.766 15.177 1.00 96.69 99 VAL A N 1
ATOM 725 C CA . VAL A 1 99 ? 2.566 3.401 14.869 1.00 96.69 99 VAL A CA 1
ATOM 726 C C . VAL A 1 99 ? 1.948 2.596 16.011 1.00 96.69 99 VAL A C 1
ATOM 728 O O . VAL A 1 99 ? 0.929 2.999 16.569 1.00 96.69 99 VAL A O 1
ATOM 731 N N . GLU A 1 100 ? 2.577 1.496 16.424 1.00 94.81 100 GLU A N 1
ATOM 732 C CA . GLU A 1 100 ? 2.090 0.640 17.510 1.00 94.81 100 GLU A CA 1
ATOM 733 C C . GLU A 1 100 ? 1.949 1.407 18.830 1.00 94.81 100 GLU A C 1
ATOM 735 O O . GLU A 1 100 ? 0.967 1.213 19.549 1.00 94.81 100 GLU A O 1
ATOM 740 N N . SER A 1 101 ? 2.875 2.321 19.140 1.00 92.38 101 SER A N 1
ATOM 741 C CA . SER A 1 101 ? 2.809 3.132 20.359 1.00 92.38 101 SER A CA 1
ATOM 742 C C . SER A 1 101 ? 1.612 4.086 20.378 1.00 92.38 101 SER A C 1
ATOM 744 O O . SER A 1 101 ? 1.016 4.304 21.435 1.00 92.38 101 SER A O 1
ATOM 746 N N . VAL A 1 102 ? 1.241 4.642 19.221 1.00 96.62 102 VAL A N 1
ATOM 747 C CA . VAL A 1 102 ? 0.073 5.516 19.068 1.00 96.62 102 VAL A CA 1
ATOM 748 C C . VAL A 1 102 ? -1.210 4.691 19.133 1.00 96.62 102 VAL A C 1
ATOM 750 O O . VAL A 1 102 ? -2.110 5.036 19.898 1.00 96.62 102 VAL A O 1
ATOM 753 N N . LEU A 1 103 ? -1.275 3.567 18.412 1.00 95.06 103 LEU A N 1
ATOM 754 C CA . LEU A 1 103 ? -2.447 2.685 18.402 1.00 95.06 103 LEU A CA 1
ATOM 755 C C . LEU A 1 103 ? -2.747 2.094 19.785 1.00 95.06 103 LEU A C 1
ATOM 757 O O . LEU A 1 103 ? -3.905 2.057 20.211 1.00 95.06 103 LEU A O 1
ATOM 761 N N . ALA A 1 104 ? -1.712 1.723 20.541 1.00 90.31 104 ALA A N 1
ATOM 762 C CA . ALA A 1 104 ? -1.872 1.178 21.884 1.00 90.31 104 ALA A CA 1
ATOM 763 C C . ALA A 1 104 ? -2.583 2.153 22.842 1.00 90.31 104 ALA A C 1
ATOM 765 O O . ALA A 1 104 ? -3.359 1.715 23.693 1.00 90.31 104 ALA A O 1
ATOM 766 N N . ARG A 1 105 ? -2.386 3.474 22.688 1.00 91.81 105 ARG A N 1
ATOM 767 C CA . ARG A 1 105 ? -3.043 4.503 23.527 1.00 91.81 105 ARG A CA 1
ATOM 768 C C . ARG A 1 105 ? -4.558 4.557 23.335 1.00 91.81 105 ARG A C 1
ATOM 770 O O . ARG A 1 105 ? -5.256 5.030 24.226 1.00 91.81 105 ARG A O 1
ATOM 777 N N . GLN A 1 106 ? -5.053 4.062 22.205 1.00 92.25 106 GLN A N 1
ATOM 778 C CA . GLN A 1 106 ? -6.477 3.986 21.873 1.00 92.25 106 GLN A CA 1
ATOM 779 C C . GLN A 1 106 ? -7.006 2.542 21.829 1.00 92.25 106 GLN A C 1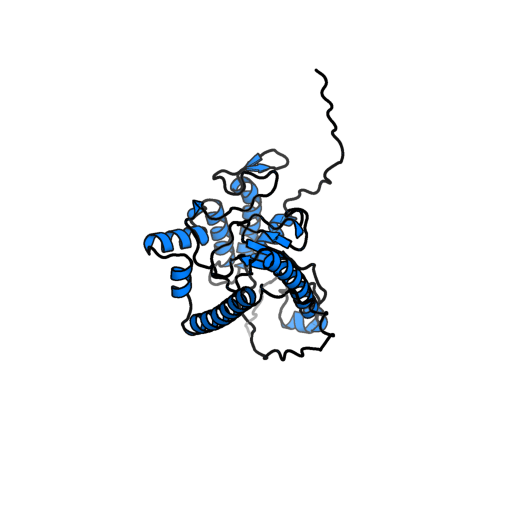
ATOM 781 O O . GLN A 1 106 ? -8.126 2.304 21.387 1.00 92.25 106 GLN A O 1
ATOM 786 N N . GLY A 1 107 ? -6.232 1.573 22.338 1.00 91.06 107 GLY A N 1
ATOM 787 C CA . GLY A 1 107 ? -6.653 0.173 22.449 1.00 91.06 107 GLY A CA 1
ATOM 788 C C . GLY A 1 107 ? -6.698 -0.587 21.119 1.00 91.06 107 GLY A C 1
ATOM 789 O O . GLY A 1 107 ? -7.431 -1.575 21.004 1.00 91.06 107 GLY A O 1
ATOM 790 N N . GLU A 1 108 ? -5.923 -0.135 20.136 1.00 95.44 108 GLU A N 1
ATOM 791 C CA . GLU A 1 108 ? -5.827 -0.717 18.800 1.00 95.44 108 GLU A CA 1
ATOM 792 C C . GLU A 1 108 ? -4.453 -1.335 18.540 1.00 95.44 108 GLU A C 1
ATOM 794 O O . GLU A 1 108 ? -3.463 -1.024 19.204 1.00 95.44 108 GLU A O 1
ATOM 799 N N . PHE A 1 109 ? -4.400 -2.224 17.552 1.00 93.94 109 PHE A N 1
ATOM 800 C CA . PHE A 1 109 ? -3.231 -3.027 17.213 1.00 93.94 109 PHE A CA 1
ATOM 801 C C . PHE A 1 109 ? -3.108 -3.195 15.701 1.00 93.94 109 PHE A C 1
ATOM 803 O O . PHE A 1 109 ? -4.089 -3.056 14.970 1.00 93.94 109 PHE A O 1
ATOM 810 N N . LEU A 1 110 ? -1.910 -3.544 15.234 1.00 92.38 110 LEU A N 1
ATOM 811 C CA . LEU A 1 110 ? -1.686 -3.930 13.845 1.00 92.38 110 LEU A CA 1
ATOM 812 C C . LEU A 1 110 ? -2.045 -5.400 13.632 1.00 92.38 110 LEU A C 1
ATOM 814 O O . LEU A 1 110 ? -1.586 -6.290 14.349 1.00 92.38 110 LEU A O 1
ATOM 818 N N . TRP A 1 111 ? -2.838 -5.656 12.601 1.00 90.38 111 TRP A N 1
ATOM 819 C CA . TRP A 1 111 ? -3.115 -6.988 12.106 1.00 90.38 111 TRP A CA 1
ATOM 820 C C . TRP A 1 111 ? -1.867 -7.544 11.401 1.00 90.38 111 TRP A C 1
ATOM 822 O O . TRP A 1 111 ? -1.312 -6.882 10.522 1.00 90.38 111 TRP A O 1
ATOM 832 N N . PRO A 1 112 ? -1.401 -8.749 11.763 1.00 81.88 112 PRO A N 1
ATOM 833 C CA . PRO A 1 112 ? -0.097 -9.257 11.332 1.00 81.88 112 PRO A CA 1
ATOM 834 C C . PRO A 1 112 ? -0.127 -10.010 9.996 1.00 81.88 112 PRO A C 1
ATOM 836 O O . PRO A 1 112 ? 0.932 -10.362 9.482 1.00 81.88 112 PRO A O 1
ATOM 839 N N . LEU A 1 113 ? -1.311 -10.339 9.467 1.00 79.31 113 LEU A N 1
ATOM 840 C CA . LEU A 1 113 ? -1.452 -11.192 8.285 1.00 79.31 113 LEU A CA 1
ATOM 841 C C . LEU A 1 113 ? -1.883 -10.382 7.065 1.00 79.31 113 LEU A C 1
ATOM 843 O O . LEU A 1 113 ? -2.661 -9.442 7.178 1.00 79.31 113 LEU A O 1
ATOM 847 N N . SER A 1 114 ? -1.464 -10.821 5.878 1.00 76.56 114 SER A N 1
ATOM 848 C CA . SER A 1 114 ? -1.945 -10.244 4.616 1.00 76.56 114 SER A CA 1
ATOM 849 C C . SER A 1 114 ? -3.435 -10.512 4.378 1.00 76.56 114 SER A C 1
ATOM 851 O O . SER A 1 114 ? -4.127 -9.681 3.801 1.00 76.56 114 SER A O 1
ATOM 853 N N . MET A 1 115 ? -3.949 -11.667 4.821 1.00 79.50 115 MET A N 1
ATOM 854 C CA . MET A 1 115 ? -5.393 -11.915 4.800 1.00 79.50 115 MET A CA 1
ATOM 855 C C . MET A 1 115 ? -6.055 -11.111 5.916 1.00 79.50 115 MET A C 1
ATOM 857 O O . MET A 1 115 ? -5.587 -11.215 7.048 1.00 79.50 115 MET A O 1
ATOM 861 N N . PRO A 1 116 ? -7.139 -10.367 5.644 1.00 82.38 116 PRO A N 1
ATOM 862 C CA . PRO A 1 116 ? -7.759 -9.500 6.633 1.00 82.38 116 PRO A CA 1
ATOM 863 C C . PRO A 1 116 ? -8.377 -10.305 7.791 1.00 82.38 116 PRO A C 1
ATOM 865 O O . PRO A 1 116 ? -8.656 -11.503 7.636 1.00 82.38 116 PRO A O 1
ATOM 868 N N . PRO A 1 117 ? -8.653 -9.652 8.936 1.00 80.94 117 PRO A N 1
ATOM 869 C CA . PRO A 1 117 ? -9.525 -10.219 9.955 1.00 80.94 117 PRO A CA 1
ATOM 870 C C . PRO A 1 117 ? -10.936 -10.447 9.388 1.00 80.94 117 PRO A C 1
ATOM 872 O O . PRO A 1 117 ? -11.224 -10.183 8.216 1.00 80.94 117 PRO A O 1
ATOM 875 N N . ALA A 1 118 ? -11.857 -10.919 10.229 1.00 79.50 118 ALA A N 1
ATOM 876 C CA . ALA A 1 118 ? -13.268 -10.894 9.869 1.00 79.50 118 ALA A CA 1
ATOM 877 C C . ALA A 1 118 ? -13.679 -9.448 9.532 1.00 79.50 118 ALA A C 1
ATOM 879 O O . ALA A 1 118 ? -13.628 -8.560 10.384 1.00 79.50 118 ALA A O 1
ATOM 880 N N . LEU A 1 119 ? -14.029 -9.213 8.267 1.00 83.06 119 LEU A N 1
ATOM 881 C CA . LEU A 1 119 ? -14.471 -7.907 7.797 1.00 83.06 119 LEU A CA 1
ATOM 882 C C . LEU A 1 119 ? -15.964 -7.726 8.094 1.00 83.06 119 LEU A C 1
ATOM 884 O O . LEU A 1 119 ? -16.714 -8.705 8.007 1.00 83.06 119 LEU A O 1
ATOM 888 N N . PRO A 1 120 ? -16.402 -6.498 8.422 1.00 84.88 120 PRO A N 1
ATOM 889 C CA . PRO A 1 120 ? -17.820 -6.179 8.486 1.00 84.88 120 PRO A CA 1
ATOM 890 C C . PRO A 1 120 ? -18.435 -6.187 7.075 1.00 84.88 120 PRO A C 1
ATOM 892 O O . PRO A 1 120 ? -17.736 -6.398 6.077 1.00 84.88 120 PRO A O 1
ATOM 895 N N . ASP A 1 121 ? -19.740 -5.925 6.987 1.00 82.81 121 ASP A N 1
ATOM 896 C CA . ASP A 1 121 ? -20.401 -5.702 5.699 1.00 82.81 121 ASP A CA 1
ATOM 897 C C . ASP A 1 121 ? -19.660 -4.621 4.885 1.00 82.81 121 ASP A C 1
ATOM 899 O O . ASP A 1 121 ? -19.164 -3.660 5.483 1.00 82.81 121 ASP A O 1
ATOM 903 N N . PRO A 1 122 ? -19.578 -4.737 3.543 1.00 77.12 122 PRO A N 1
ATOM 904 C CA . PRO A 1 122 ? -18.784 -3.830 2.708 1.00 77.12 122 PRO A CA 1
ATOM 905 C C . PRO A 1 122 ? -19.063 -2.340 2.945 1.00 77.12 122 PRO A C 1
ATOM 907 O O . PRO A 1 122 ? -18.125 -1.551 3.026 1.00 77.12 122 PRO A O 1
ATOM 910 N N . ASP A 1 123 ? -20.329 -1.972 3.149 1.00 81.69 123 ASP A N 1
ATOM 911 C CA . ASP A 1 123 ? -20.764 -0.585 3.381 1.00 81.69 123 ASP A CA 1
ATOM 912 C C . ASP A 1 123 ? -20.306 -0.022 4.739 1.00 81.69 123 ASP A C 1
ATOM 914 O O . ASP A 1 123 ? -20.413 1.174 5.004 1.00 81.69 123 ASP A O 1
ATOM 918 N N . ARG A 1 124 ? -19.788 -0.889 5.615 1.00 87.25 124 ARG A N 1
ATOM 919 C CA . ARG A 1 124 ? -19.242 -0.555 6.935 1.00 87.25 124 ARG A CA 1
ATOM 920 C C . ARG A 1 124 ? -17.715 -0.576 6.965 1.00 87.25 124 ARG A C 1
ATOM 922 O O . ARG A 1 124 ? -17.136 -0.392 8.032 1.00 87.25 124 ARG A O 1
ATOM 929 N N . ILE A 1 125 ? -17.044 -0.826 5.840 1.00 88.56 125 ILE A N 1
ATOM 930 C CA . ILE A 1 125 ? -15.591 -0.665 5.754 1.00 88.56 125 ILE A CA 1
ATOM 931 C C . ILE A 1 125 ? -15.301 0.842 5.682 1.00 88.56 125 ILE A C 1
ATOM 933 O O . ILE A 1 125 ? -15.787 1.505 4.763 1.00 88.56 125 ILE A O 1
ATOM 937 N N . PRO A 1 126 ? -14.526 1.415 6.621 1.00 90.19 126 PRO A N 1
ATOM 938 C CA . PRO A 1 126 ? -14.284 2.849 6.635 1.00 90.19 126 PRO A CA 1
ATOM 939 C C . PRO A 1 126 ? -13.321 3.208 5.502 1.00 90.19 126 PRO A C 1
ATOM 941 O O . PRO A 1 126 ? -12.117 2.976 5.599 1.00 90.19 126 PRO A O 1
ATOM 944 N N . ILE A 1 127 ? -13.856 3.729 4.400 1.00 88.25 127 ILE A N 1
ATOM 945 C CA . ILE A 1 127 ? -13.064 4.164 3.243 1.00 88.25 127 ILE A CA 1
ATOM 946 C C . ILE A 1 127 ? -12.158 5.323 3.646 1.00 88.25 127 ILE A C 1
ATOM 948 O O . ILE A 1 127 ? -12.622 6.248 4.318 1.00 88.25 127 ILE A O 1
ATOM 952 N N . ALA A 1 128 ? -10.894 5.269 3.218 1.00 86.50 128 ALA A N 1
ATOM 953 C CA . ALA A 1 128 ? -9.945 6.349 3.429 1.00 86.50 128 ALA A CA 1
ATOM 954 C C . ALA A 1 128 ? -10.490 7.666 2.856 1.00 86.50 128 ALA A C 1
ATOM 956 O O . ALA A 1 128 ? -10.927 7.736 1.705 1.00 86.50 128 ALA A O 1
ATOM 957 N N . ARG A 1 129 ? -10.485 8.711 3.679 1.00 80.94 129 ARG A N 1
ATOM 958 C CA . ARG A 1 129 ? -10.887 10.071 3.329 1.00 80.94 129 ARG A CA 1
ATOM 959 C C . ARG A 1 129 ? -9.652 10.946 3.292 1.00 80.94 129 ARG A C 1
ATOM 961 O O . ARG A 1 129 ? -9.085 11.259 4.336 1.00 80.94 129 ARG A O 1
ATOM 968 N N . PHE A 1 130 ? -9.263 11.347 2.099 1.00 78.69 130 PHE A N 1
ATOM 969 C CA . PHE A 1 130 ? -8.290 12.408 1.906 1.00 78.69 130 PHE A CA 1
ATOM 970 C C . PHE A 1 130 ? -9.068 13.697 1.676 1.00 78.69 130 PHE A C 1
ATOM 972 O O . PHE A 1 130 ? -10.063 13.684 0.939 1.00 78.69 130 PHE A O 1
ATOM 979 N N . ASP A 1 131 ? -8.658 14.776 2.335 1.00 67.56 131 ASP A N 1
ATOM 980 C CA . ASP A 1 131 ? -9.268 16.080 2.103 1.00 67.56 131 ASP A CA 1
ATOM 981 C C . ASP A 1 131 ? -9.160 16.399 0.591 1.00 67.56 131 ASP A C 1
ATOM 983 O O . ASP A 1 131 ? -8.145 16.120 -0.048 1.00 67.56 131 ASP A O 1
ATOM 987 N N . ASP A 1 132 ? -10.267 16.852 -0.008 1.00 56.47 132 ASP A N 1
ATOM 988 C CA . ASP A 1 132 ? -10.420 17.232 -1.427 1.00 56.47 132 ASP A CA 1
ATOM 989 C C . ASP A 1 132 ? -10.439 16.153 -2.540 1.00 56.47 132 ASP A C 1
ATOM 991 O O . ASP A 1 132 ? -10.312 16.502 -3.715 1.00 56.47 132 ASP A O 1
ATOM 995 N N . THR A 1 133 ? -10.706 14.860 -2.282 1.00 52.72 133 THR A N 1
ATOM 996 C CA . THR A 1 133 ? -10.873 13.881 -3.398 1.00 52.72 133 THR A CA 1
ATOM 997 C C . THR A 1 133 ? -12.058 12.901 -3.262 1.00 52.72 133 THR A C 1
ATOM 999 O O . THR A 1 133 ? -11.888 11.727 -2.936 1.00 52.72 133 THR A O 1
ATOM 1002 N N . PRO A 1 134 ? -13.299 13.310 -3.607 1.00 50.59 134 PRO A N 1
ATOM 1003 C CA . PRO A 1 134 ? -14.496 12.468 -3.448 1.00 50.59 134 PRO A CA 1
ATOM 1004 C C . PRO A 1 134 ? -14.638 11.297 -4.446 1.00 50.59 134 PRO A C 1
ATOM 1006 O O . PRO A 1 134 ? -15.594 10.526 -4.347 1.00 50.59 134 PRO A O 1
ATOM 1009 N N . ALA A 1 135 ? -13.765 11.178 -5.455 1.00 55.72 135 ALA A N 1
ATOM 1010 C CA . ALA A 1 135 ? -14.135 10.510 -6.709 1.00 55.72 135 ALA A CA 1
ATOM 1011 C C . ALA A 1 135 ? -13.274 9.305 -7.135 1.00 55.72 135 ALA A C 1
ATOM 1013 O O . ALA A 1 135 ? -13.599 8.677 -8.138 1.00 55.72 135 ALA A O 1
ATOM 1014 N N . GLY A 1 136 ? -12.242 8.906 -6.380 1.00 55.72 136 GLY A N 1
ATOM 1015 C CA . GLY A 1 136 ? -11.216 7.936 -6.820 1.00 55.72 136 GLY A CA 1
ATOM 1016 C C . GLY A 1 136 ? -11.699 6.557 -7.317 1.00 55.72 136 GLY A C 1
ATOM 1017 O O . GLY A 1 136 ? -10.936 5.836 -7.956 1.00 55.72 136 GLY A O 1
ATOM 1018 N N . ARG A 1 137 ? -12.959 6.177 -7.060 1.00 54.12 137 ARG A N 1
ATOM 1019 C CA . ARG A 1 137 ? -13.570 4.912 -7.519 1.00 54.12 137 ARG A CA 1
ATOM 1020 C C . ARG A 1 137 ? -14.889 5.076 -8.273 1.00 54.12 137 ARG A C 1
ATOM 1022 O O . ARG A 1 137 ? -15.591 4.087 -8.482 1.00 54.12 137 ARG A O 1
ATOM 1029 N N . GLN A 1 138 ? -15.255 6.293 -8.666 1.00 62.19 138 GLN A N 1
ATOM 1030 C CA . GLN A 1 138 ? -16.481 6.499 -9.433 1.00 62.19 138 GLN A CA 1
ATOM 1031 C C . GLN A 1 138 ? -16.336 5.872 -10.832 1.00 62.19 138 GLN A C 1
ATOM 1033 O O . GLN A 1 138 ? -15.356 6.143 -11.531 1.00 62.19 138 GLN A O 1
ATOM 1038 N N . PRO A 1 139 ? -17.275 5.016 -11.275 1.00 58.31 139 PRO A N 1
ATOM 1039 C CA . PRO A 1 139 ? -17.308 4.565 -12.659 1.00 58.31 139 PRO A CA 1
ATOM 1040 C C . PRO A 1 139 ? -17.374 5.773 -13.598 1.00 58.31 139 PRO A C 1
ATOM 1042 O O . PRO A 1 139 ? -18.222 6.643 -13.427 1.00 58.31 139 PRO A O 1
ATOM 1045 N N . GLY A 1 140 ? -16.470 5.836 -14.576 1.00 66.12 140 GLY A N 1
ATOM 1046 C CA . GLY A 1 140 ? -16.357 7.001 -15.457 1.00 66.12 140 GLY A CA 1
ATOM 1047 C C . GLY A 1 140 ? -15.514 8.148 -14.895 1.00 66.12 140 GLY A C 1
ATOM 1048 O O . GLY A 1 140 ? -15.521 9.216 -15.498 1.00 66.12 140 GLY A O 1
ATOM 1049 N N . LEU A 1 141 ? -14.770 7.924 -13.800 1.00 70.31 141 LEU A N 1
ATOM 1050 C CA . LEU A 1 141 ? -13.826 8.896 -13.252 1.00 70.31 141 LEU A CA 1
ATOM 1051 C C . LEU A 1 141 ? -12.918 9.458 -14.351 1.00 70.31 141 LEU A C 1
ATOM 1053 O O . LEU A 1 141 ? -12.177 8.737 -15.036 1.00 70.31 141 LEU A O 1
ATOM 1057 N N . THR A 1 142 ? -12.987 10.771 -14.487 1.00 77.88 142 THR A N 1
ATOM 1058 C CA . THR A 1 142 ? -12.082 11.577 -15.281 1.00 77.88 142 THR A CA 1
ATOM 1059 C C . THR A 1 142 ? -10.903 12.005 -14.418 1.00 77.88 142 THR A C 1
ATOM 1061 O O . THR A 1 142 ? -11.022 12.214 -13.213 1.00 77.88 142 THR A O 1
ATOM 1064 N N . LEU A 1 143 ? -9.730 12.108 -15.031 1.00 77.75 143 LEU A N 1
ATOM 1065 C CA . LEU A 1 143 ? -8.567 12.725 -14.410 1.00 77.75 143 LEU A CA 1
ATOM 1066 C C . LEU A 1 143 ? -8.272 14.036 -15.129 1.00 77.75 143 LEU A C 1
ATOM 1068 O O . LEU A 1 143 ? -8.434 14.138 -16.351 1.00 77.75 143 LEU A O 1
ATOM 1072 N N . PHE A 1 144 ? -7.811 15.026 -14.370 1.00 78.25 144 PHE A N 1
ATOM 1073 C CA . PHE A 1 144 ? -7.342 16.282 -14.932 1.00 78.25 144 PHE A CA 1
ATOM 1074 C C . PHE A 1 144 ? -6.116 16.050 -15.817 1.00 78.25 144 PHE A C 1
ATOM 1076 O O . PHE A 1 144 ? -5.142 15.409 -15.423 1.00 78.25 144 PHE A O 1
ATOM 1083 N N . SER A 1 145 ? -6.169 16.605 -17.024 1.00 77.62 145 SER A N 1
ATOM 1084 C CA . SER A 1 145 ? -5.036 16.711 -17.938 1.00 77.62 145 SER A CA 1
ATOM 1085 C C . SER A 1 145 ? -4.881 18.165 -18.399 1.00 77.62 145 SER A C 1
ATOM 1087 O O . SER A 1 145 ? -5.816 18.950 -18.222 1.00 77.62 145 SER A O 1
ATOM 1089 N N . PRO A 1 146 ? -3.746 18.550 -19.011 1.00 80.19 146 PRO A N 1
ATOM 1090 C CA . PRO A 1 146 ? -3.566 19.902 -19.546 1.00 80.19 146 PRO A CA 1
ATOM 1091 C C . PRO A 1 146 ? -4.669 20.350 -20.521 1.00 80.19 146 PRO A C 1
ATOM 1093 O O . PRO A 1 146 ? -4.967 21.537 -20.585 1.00 80.19 146 PRO A O 1
ATOM 1096 N N . ASP A 1 147 ? -5.313 19.411 -21.225 1.00 85.00 147 ASP A N 1
ATOM 1097 C CA . ASP A 1 147 ? -6.414 19.696 -22.161 1.00 85.00 147 ASP A CA 1
ATOM 1098 C C . ASP A 1 147 ? -7.806 19.475 -21.533 1.00 85.00 147 ASP A C 1
ATOM 1100 O O . ASP A 1 147 ? -8.780 19.226 -22.245 1.00 85.00 147 ASP A O 1
ATOM 1104 N N . GLY A 1 148 ? -7.894 19.485 -20.201 1.00 86.00 148 GLY A N 1
ATOM 1105 C CA . GLY A 1 148 ? -9.122 19.249 -19.443 1.00 86.00 148 GLY A CA 1
ATOM 1106 C C . GLY A 1 148 ? -9.271 17.823 -18.912 1.00 86.00 148 GLY A C 1
ATOM 1107 O O . GLY A 1 148 ? -8.376 16.979 -19.024 1.00 86.00 148 GLY A O 1
ATOM 1108 N N . GLU A 1 149 ? -10.414 17.566 -18.285 1.00 86.56 149 GLU A N 1
ATOM 1109 C CA . GLU A 1 149 ? -10.764 16.274 -17.698 1.00 86.56 149 GLU A CA 1
ATOM 1110 C C . GLU A 1 149 ? -10.996 15.198 -18.766 1.00 86.56 149 GLU A C 1
ATOM 1112 O O . GLU A 1 149 ? -11.750 15.394 -19.720 1.00 86.56 149 GLU A O 1
ATOM 1117 N N . LYS A 1 150 ? -10.352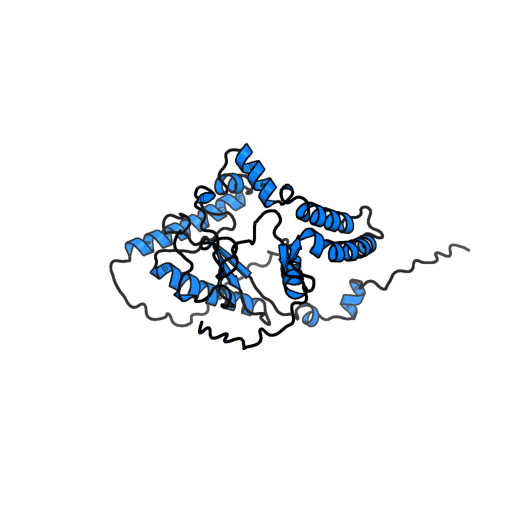 14.037 -18.608 1.00 86.88 150 LYS A N 1
ATOM 1118 C CA . LYS A 1 150 ? -10.475 12.910 -19.545 1.00 86.88 150 LYS A CA 1
ATOM 1119 C C . LYS A 1 150 ? -10.619 11.585 -18.796 1.00 86.88 150 LYS A C 1
ATOM 1121 O O . LYS A 1 150 ? -9.959 11.405 -17.773 1.00 86.88 150 LYS A O 1
ATOM 1126 N N . PRO A 1 151 ? -11.406 10.619 -19.304 1.00 86.75 151 PRO A N 1
ATOM 1127 C CA . PRO A 1 151 ? -11.487 9.287 -18.716 1.00 86.75 151 PRO A CA 1
ATOM 1128 C C . PRO A 1 151 ? -10.117 8.606 -18.650 1.00 86.75 151 PRO A C 1
ATOM 1130 O O . PRO A 1 151 ? -9.328 8.685 -19.599 1.00 86.75 151 PRO A O 1
ATOM 1133 N N . LEU A 1 152 ? -9.866 7.856 -17.576 1.00 83.62 152 LEU A N 1
ATOM 1134 C CA . LEU A 1 152 ? -8.613 7.117 -17.391 1.00 83.62 152 LEU A CA 1
ATOM 1135 C C . LEU A 1 152 ? -8.214 6.249 -18.613 1.00 83.62 152 LEU A C 1
ATOM 1137 O O . LEU A 1 152 ? -7.054 6.327 -19.028 1.00 83.62 152 LEU A O 1
ATOM 1141 N N . PRO A 1 153 ? -9.119 5.492 -19.278 1.00 87.31 153 PRO A N 1
ATOM 1142 C CA . PRO A 1 153 ? -8.754 4.735 -20.480 1.00 87.31 153 PRO A CA 1
ATOM 1143 C C . PRO A 1 153 ? -8.276 5.613 -21.645 1.00 87.31 153 PRO A C 1
ATOM 1145 O O . PRO A 1 153 ? -7.385 5.212 -22.396 1.00 87.31 153 PRO A O 1
ATOM 1148 N N . GLN A 1 154 ? -8.828 6.822 -21.796 1.00 88.62 154 GLN A N 1
ATOM 1149 C CA . GLN A 1 154 ? -8.405 7.759 -22.839 1.00 88.62 154 GLN A CA 1
ATOM 1150 C C . GLN A 1 154 ? -6.985 8.268 -22.574 1.00 88.62 154 GLN A C 1
ATOM 1152 O O . GLN A 1 154 ? -6.183 8.338 -23.505 1.00 88.62 154 GLN A O 1
ATOM 1157 N N . LEU A 1 155 ? -6.664 8.567 -21.314 1.00 88.62 155 LEU A N 1
ATOM 1158 C CA . LEU A 1 155 ? -5.329 8.998 -20.893 1.00 88.62 155 LEU A CA 1
ATOM 1159 C C . LEU A 1 155 ? -4.290 7.877 -20.986 1.00 88.62 155 LEU A C 1
ATOM 1161 O O . LEU A 1 155 ? -3.141 8.126 -21.341 1.00 88.62 155 LEU A O 1
ATOM 1165 N N . ALA A 1 156 ? -4.689 6.635 -20.721 1.00 88.62 156 ALA A N 1
ATOM 1166 C CA . ALA A 1 156 ? -3.798 5.485 -20.797 1.00 88.62 156 ALA A CA 1
ATOM 1167 C C . ALA A 1 156 ? -3.528 5.024 -22.237 1.00 88.62 156 ALA A C 1
ATOM 1169 O O . ALA A 1 156 ? -2.468 4.462 -22.517 1.00 88.62 156 ALA A O 1
ATOM 1170 N N . ARG A 1 157 ? -4.453 5.256 -23.179 1.00 91.56 157 ARG A N 1
ATOM 1171 C CA . ARG A 1 157 ? -4.345 4.761 -24.564 1.00 91.56 157 ARG A CA 1
ATOM 1172 C C . ARG A 1 157 ? -3.002 5.092 -25.242 1.00 91.56 157 ARG A C 1
ATOM 1174 O O . ARG A 1 157 ? -2.416 4.164 -25.801 1.00 91.56 157 ARG A O 1
ATOM 1181 N N . PRO A 1 158 ? -2.462 6.329 -25.178 1.00 90.12 158 PRO A N 1
ATOM 1182 C CA . PRO A 1 158 ? -1.154 6.652 -25.754 1.00 90.12 158 PRO A CA 1
ATOM 1183 C C . PRO A 1 158 ? 0.014 5.891 -25.109 1.00 90.12 158 PRO A C 1
ATOM 1185 O O . PRO A 1 158 ? 1.003 5.584 -25.776 1.00 90.12 158 PRO A O 1
ATOM 1188 N N . ILE A 1 159 ? -0.090 5.569 -23.817 1.00 90.06 159 ILE A N 1
ATOM 1189 C CA . ILE A 1 159 ? 0.916 4.783 -23.092 1.00 90.06 159 ILE A CA 1
ATOM 1190 C C . ILE A 1 159 ? 0.891 3.350 -23.623 1.00 90.06 159 ILE A C 1
ATOM 1192 O O . ILE A 1 159 ? 1.909 2.837 -24.088 1.00 90.06 159 ILE A O 1
ATOM 1196 N N . PHE A 1 160 ? -0.288 2.727 -23.661 1.00 92.94 160 PHE A N 1
ATOM 1197 C CA . PHE A 1 160 ? -0.445 1.360 -24.158 1.00 92.94 160 PHE A CA 1
ATOM 1198 C C . PHE A 1 160 ? -0.097 1.221 -25.646 1.00 92.94 160 PHE A C 1
ATOM 1200 O O . PHE A 1 160 ? 0.484 0.208 -26.042 1.00 92.94 160 PHE A O 1
ATOM 1207 N N . SER A 1 161 ? -0.360 2.243 -26.471 1.00 88.56 161 SER A N 1
ATOM 1208 C CA . SER A 1 161 ? 0.048 2.234 -27.882 1.00 88.56 161 SER A CA 1
ATOM 1209 C C . SER A 1 161 ? 1.566 2.259 -28.068 1.00 88.56 161 SER A C 1
ATOM 1211 O O . SER A 1 161 ? 2.053 1.759 -29.077 1.00 88.56 161 SER A O 1
ATOM 1213 N N . ARG A 1 162 ? 2.317 2.814 -27.107 1.00 89.38 162 ARG A N 1
ATOM 1214 C CA . ARG A 1 162 ? 3.790 2.792 -27.098 1.00 89.38 162 ARG A CA 1
ATOM 1215 C C . ARG A 1 162 ? 4.344 1.514 -26.465 1.00 89.38 162 ARG A C 1
ATOM 1217 O O . ARG A 1 162 ? 5.347 0.990 -26.940 1.00 89.38 162 ARG A O 1
ATOM 1224 N N . LEU A 1 163 ? 3.677 0.983 -25.438 1.00 86.00 163 LEU A N 1
ATOM 1225 C CA . LEU A 1 163 ? 4.084 -0.251 -24.760 1.00 86.00 163 LEU A CA 1
ATOM 1226 C C . LEU A 1 163 ? 3.931 -1.491 -25.644 1.00 86.00 163 LEU A C 1
ATOM 1228 O O . LEU A 1 163 ? 4.791 -2.365 -25.615 1.00 86.00 163 LEU A O 1
ATOM 1232 N N . LEU A 1 164 ? 2.865 -1.591 -26.444 1.00 90.06 164 LEU A N 1
ATOM 1233 C CA . LEU A 1 164 ? 2.602 -2.805 -27.223 1.00 90.06 164 LEU A CA 1
ATOM 1234 C C . LEU A 1 164 ? 3.697 -3.119 -28.271 1.00 90.06 164 LEU A C 1
ATOM 1236 O O . LEU A 1 164 ? 4.098 -4.281 -28.357 1.00 90.06 164 LEU A O 1
ATOM 1240 N N . PRO A 1 165 ? 4.225 -2.151 -29.048 1.00 82.94 165 PRO A N 1
ATOM 1241 C CA . PRO A 1 165 ? 5.381 -2.387 -29.915 1.00 82.94 165 PRO A CA 1
ATOM 1242 C C . PRO A 1 165 ? 6.639 -2.831 -29.159 1.00 82.94 165 PRO A C 1
ATOM 1244 O O . PRO A 1 165 ? 7.333 -3.728 -29.634 1.00 82.94 165 PRO A O 1
ATOM 1247 N N . LEU A 1 166 ? 6.911 -2.255 -27.981 1.00 80.25 166 LEU A N 1
ATOM 1248 C CA . LEU A 1 166 ? 8.043 -2.655 -27.136 1.00 80.25 166 LEU A CA 1
ATOM 1249 C C . LEU A 1 166 ? 7.879 -4.093 -26.637 1.00 80.25 166 LEU A C 1
ATOM 1251 O O . LEU A 1 166 ? 8.797 -4.897 -26.752 1.00 80.25 166 LEU A O 1
ATOM 1255 N N . ALA A 1 167 ? 6.684 -4.450 -26.174 1.00 76.38 167 ALA A N 1
ATOM 1256 C CA . ALA A 1 167 ? 6.376 -5.805 -25.741 1.00 76.38 167 ALA A CA 1
ATOM 1257 C C . ALA A 1 167 ? 6.537 -6.826 -26.883 1.00 76.38 167 ALA A C 1
ATOM 1259 O O . ALA A 1 167 ? 7.168 -7.860 -26.701 1.00 76.38 167 ALA A O 1
ATOM 1260 N N . ARG A 1 168 ? 6.080 -6.494 -28.099 1.00 84.81 168 ARG A N 1
ATOM 1261 C CA . ARG A 1 168 ? 6.296 -7.332 -29.296 1.00 84.81 168 ARG A CA 1
ATOM 1262 C C . ARG A 1 168 ? 7.770 -7.480 -29.671 1.00 84.81 168 ARG A C 1
ATOM 1264 O O . ARG A 1 168 ? 8.150 -8.500 -30.237 1.00 84.81 168 ARG A O 1
ATOM 1271 N N . LEU A 1 169 ? 8.592 -6.464 -29.406 1.00 82.31 169 LEU A N 1
ATOM 1272 C CA . LEU A 1 169 ? 10.038 -6.552 -29.594 1.00 82.31 169 LEU A CA 1
ATOM 1273 C C . LEU A 1 169 ? 10.659 -7.526 -28.584 1.00 82.31 169 LEU A C 1
ATOM 1275 O O . LEU A 1 169 ? 11.491 -8.338 -28.978 1.00 82.31 169 LEU A O 1
ATOM 1279 N N . MET A 1 170 ? 10.218 -7.480 -27.324 1.00 73.19 170 MET A N 1
ATOM 1280 C CA . MET A 1 170 ? 10.652 -8.405 -26.267 1.00 73.19 170 MET A CA 1
ATOM 1281 C C . MET A 1 170 ? 10.204 -9.851 -26.521 1.00 73.19 170 MET A C 1
ATOM 1283 O O . MET A 1 170 ? 10.889 -10.781 -26.114 1.00 73.19 170 MET A O 1
ATOM 1287 N N . ASP A 1 171 ? 9.087 -10.042 -27.226 1.00 81.62 171 ASP A N 1
ATOM 1288 C CA . ASP A 1 171 ? 8.569 -11.363 -27.598 1.00 81.62 171 ASP A CA 1
ATOM 1289 C C . ASP A 1 171 ? 9.339 -12.039 -28.751 1.00 81.62 171 ASP A C 1
ATOM 1291 O O . ASP A 1 171 ? 9.086 -13.205 -29.065 1.00 81.62 171 ASP A O 1
ATOM 1295 N N . ARG A 1 172 ? 10.271 -11.345 -29.421 1.00 85.88 172 ARG A N 1
ATOM 1296 C CA . ARG A 1 172 ? 11.026 -11.935 -30.538 1.00 85.88 172 ARG A CA 1
ATOM 1297 C C . ARG A 1 172 ? 11.881 -13.107 -30.061 1.00 85.88 172 ARG A C 1
ATOM 1299 O O . ARG A 1 172 ? 12.680 -12.970 -29.144 1.00 85.88 172 ARG A O 1
ATOM 1306 N N . GLY A 1 173 ? 11.749 -14.242 -30.743 1.00 82.25 173 GLY A N 1
ATOM 1307 C CA . GLY A 1 173 ? 12.480 -15.467 -30.408 1.00 82.25 173 GLY A CA 1
ATOM 1308 C C . GLY A 1 173 ? 11.857 -16.275 -29.267 1.00 82.25 173 GLY A C 1
ATOM 1309 O O . GLY A 1 173 ? 12.373 -17.343 -28.946 1.00 82.25 173 GLY A O 1
ATOM 1310 N N . LEU A 1 174 ? 10.742 -15.818 -28.683 1.00 75.25 174 LEU A N 1
ATOM 1311 C CA . LEU A 1 174 ? 9.970 -16.618 -27.739 1.00 75.25 174 LEU A CA 1
ATOM 1312 C C . LEU A 1 174 ? 8.957 -17.510 -28.478 1.00 75.25 174 LEU A C 1
ATOM 1314 O O . LEU A 1 174 ? 8.393 -17.086 -29.489 1.00 75.25 174 LEU A O 1
ATOM 1318 N N . PRO A 1 175 ? 8.654 -18.715 -27.958 1.00 81.12 175 PRO A N 1
ATOM 1319 C CA . PRO A 1 175 ? 7.612 -19.579 -28.520 1.00 81.12 175 PRO A CA 1
ATOM 1320 C C . PRO A 1 175 ? 6.215 -18.939 -28.493 1.00 81.12 175 PRO A C 1
ATOM 1322 O O . PRO A 1 175 ? 5.364 -19.263 -29.320 1.00 81.12 175 PRO A O 1
ATOM 1325 N N . HIS A 1 176 ? 5.979 -18.032 -27.537 1.00 85.56 176 HIS A N 1
ATOM 1326 C CA . HIS A 1 176 ? 4.702 -17.361 -27.309 1.00 85.56 176 HIS A CA 1
ATOM 1327 C C . HIS A 1 176 ? 4.910 -15.891 -26.898 1.00 85.56 176 HIS A C 1
ATOM 1329 O O . HIS A 1 176 ? 5.913 -15.583 -26.250 1.00 85.56 176 HIS A O 1
ATOM 1335 N N . PRO A 1 177 ? 3.965 -14.987 -27.223 1.00 86.00 177 PRO A N 1
ATOM 1336 C CA . PRO A 1 177 ? 4.112 -13.549 -27.010 1.00 86.00 177 PRO A CA 1
ATOM 1337 C C . PRO A 1 177 ? 3.713 -13.113 -25.588 1.00 86.00 177 PRO A C 1
ATOM 1339 O O . PRO A 1 177 ? 2.731 -12.391 -25.386 1.00 86.00 177 PRO A O 1
ATOM 1342 N N . VAL A 1 178 ? 4.465 -13.587 -24.591 1.00 81.31 178 VAL A N 1
ATOM 1343 C CA . VAL A 1 178 ? 4.178 -13.403 -23.159 1.00 81.31 178 VAL A CA 1
ATOM 1344 C C . VAL A 1 178 ? 4.058 -11.921 -22.778 1.00 81.31 178 VAL A C 1
ATOM 1346 O O . VAL A 1 178 ? 3.152 -11.546 -22.029 1.00 81.31 178 VAL A O 1
ATOM 1349 N N . PHE A 1 179 ? 4.922 -11.052 -23.309 1.00 74.31 179 PHE A N 1
ATOM 1350 C CA . PHE A 1 179 ? 4.922 -9.629 -22.973 1.00 74.31 179 PHE A CA 1
ATOM 1351 C C . PHE A 1 179 ? 3.760 -8.893 -23.640 1.00 74.31 179 PHE A C 1
ATOM 1353 O O . PHE A 1 179 ? 3.057 -8.114 -22.989 1.00 74.31 179 PHE A O 1
ATOM 1360 N N . ALA A 1 180 ? 3.509 -9.132 -24.931 1.00 85.81 180 ALA A N 1
ATOM 1361 C CA . ALA A 1 180 ? 2.391 -8.494 -25.617 1.00 85.81 180 ALA A CA 1
ATOM 1362 C C . ALA A 1 180 ? 1.040 -8.975 -25.070 1.00 85.81 180 ALA A C 1
ATOM 1364 O O . ALA A 1 180 ? 0.077 -8.202 -25.083 1.00 85.81 180 ALA A O 1
ATOM 1365 N N . ASP A 1 181 ? 0.950 -10.220 -24.595 1.00 91.69 181 ASP A N 1
ATOM 1366 C CA . ASP A 1 181 ? -0.225 -10.737 -23.890 1.00 91.69 181 ASP A CA 1
ATOM 1367 C C . ASP A 1 181 ? -0.423 -10.047 -22.538 1.00 91.69 181 ASP A C 1
ATOM 1369 O O . ASP A 1 181 ? -1.550 -9.654 -22.226 1.00 91.69 181 ASP A O 1
ATOM 1373 N N . ALA A 1 182 ? 0.651 -9.807 -21.779 1.00 85.44 182 ALA A N 1
ATOM 1374 C CA . ALA A 1 182 ? 0.593 -9.058 -20.524 1.00 85.44 182 ALA A CA 1
ATOM 1375 C C . ALA A 1 182 ? 0.098 -7.614 -20.735 1.00 85.44 182 ALA A C 1
ATOM 1377 O O . ALA A 1 182 ? -0.830 -7.176 -20.054 1.00 85.44 182 ALA A O 1
ATOM 1378 N N . VAL A 1 183 ? 0.627 -6.898 -21.738 1.00 88.75 183 VAL A N 1
ATOM 1379 C CA . VAL A 1 183 ? 0.162 -5.538 -22.084 1.00 88.75 183 VAL A CA 1
ATOM 1380 C C . VAL A 1 183 ? -1.317 -5.545 -22.486 1.00 88.75 183 VAL A C 1
ATOM 1382 O O . VAL A 1 183 ? -2.094 -4.708 -22.025 1.00 88.75 183 VAL A O 1
ATOM 1385 N N . ARG A 1 184 ? -1.746 -6.515 -23.305 1.00 94.00 184 ARG A N 1
ATOM 1386 C CA . ARG A 1 184 ? -3.159 -6.672 -23.695 1.00 94.00 184 ARG A CA 1
ATOM 1387 C C . ARG A 1 184 ? -4.055 -7.032 -22.513 1.00 94.00 184 ARG A C 1
ATOM 1389 O O . ARG A 1 184 ? -5.211 -6.619 -22.468 1.00 94.00 184 ARG A O 1
ATOM 1396 N N . HIS A 1 185 ? -3.563 -7.824 -21.567 1.00 90.94 185 HIS A N 1
ATOM 1397 C CA . HIS A 1 185 ? -4.287 -8.158 -20.347 1.00 90.94 185 HIS A CA 1
ATOM 1398 C C . HIS A 1 185 ? -4.498 -6.925 -19.461 1.00 90.94 185 HIS A C 1
ATOM 1400 O O . HIS A 1 185 ? -5.639 -6.644 -19.099 1.00 90.94 185 HIS A O 1
ATOM 1406 N N . ALA A 1 186 ? -3.446 -6.145 -19.212 1.00 88.31 186 ALA A N 1
ATOM 1407 C CA . ALA A 1 186 ? -3.539 -4.906 -18.443 1.00 88.31 186 ALA A CA 1
ATOM 1408 C C . ALA A 1 186 ? -4.482 -3.880 -19.102 1.00 88.31 186 ALA A C 1
ATOM 1410 O O . ALA A 1 186 ? -5.313 -3.280 -18.425 1.00 88.31 186 ALA A O 1
ATOM 1411 N N . TRP A 1 187 ? -4.440 -3.737 -20.435 1.00 92.94 187 TRP A N 1
ATOM 1412 C CA . TRP A 1 187 ? -5.382 -2.872 -21.157 1.00 92.94 187 TRP A CA 1
ATOM 1413 C C . TRP A 1 187 ? -6.840 -3.304 -20.956 1.00 92.94 187 TRP A C 1
ATOM 1415 O O . TRP A 1 187 ? -7.708 -2.471 -20.706 1.00 92.94 187 TRP A O 1
ATOM 1425 N N . ARG A 1 188 ? -7.121 -4.613 -21.025 1.00 91.81 188 ARG A N 1
ATOM 1426 C CA . ARG A 1 188 ? -8.475 -5.147 -20.811 1.00 91.81 188 ARG A CA 1
ATOM 1427 C C . ARG A 1 188 ? -9.001 -4.846 -19.411 1.00 91.81 188 ARG A C 1
ATOM 1429 O O . ARG A 1 188 ? -10.159 -4.480 -19.297 1.00 91.81 188 ARG A O 1
ATOM 1436 N N . GLN A 1 189 ? -8.167 -4.960 -18.380 1.00 87.12 189 GLN A N 1
ATOM 1437 C CA . GLN A 1 189 ? -8.551 -4.627 -17.003 1.00 87.12 189 GLN A CA 1
ATOM 1438 C C . GLN A 1 189 ? -8.881 -3.145 -16.814 1.00 87.12 189 GLN A C 1
ATOM 1440 O O . GLN A 1 189 ? -9.730 -2.804 -15.996 1.00 87.12 189 GLN A O 1
ATOM 1445 N N . LEU A 1 190 ? -8.224 -2.269 -17.577 1.00 84.81 190 LEU A N 1
ATOM 1446 C CA . LEU A 1 190 ? -8.495 -0.837 -17.543 1.00 84.81 190 LEU A CA 1
ATOM 1447 C C . LEU A 1 190 ? -9.836 -0.480 -18.197 1.00 84.81 190 LEU A C 1
ATOM 1449 O O . LEU A 1 190 ? -10.536 0.416 -17.735 1.00 84.81 190 LEU A O 1
ATOM 1453 N N . VAL A 1 191 ? -10.171 -1.163 -19.294 1.00 87.12 191 VAL A N 1
ATOM 1454 C CA . VAL A 1 191 ? -11.419 -0.945 -20.042 1.00 87.12 191 VAL A CA 1
ATOM 1455 C C . VAL A 1 191 ? -12.605 -1.643 -19.372 1.00 87.12 191 VAL A C 1
ATOM 1457 O O . VAL A 1 191 ? -13.707 -1.104 -19.371 1.00 87.12 191 VAL A O 1
ATOM 1460 N N . ASP A 1 192 ? -12.377 -2.819 -18.793 1.00 86.88 192 ASP A N 1
ATOM 1461 C CA . ASP A 1 192 ? -13.364 -3.595 -18.049 1.00 86.88 192 ASP A CA 1
ATOM 1462 C C . ASP A 1 192 ? -12.851 -3.867 -16.621 1.00 86.88 192 ASP A C 1
ATOM 1464 O O . ASP A 1 192 ? -12.162 -4.870 -16.380 1.00 86.88 192 ASP A O 1
ATOM 1468 N N . PRO A 1 193 ? -13.215 -3.005 -15.649 1.00 82.75 193 PRO A N 1
ATOM 1469 C CA . PRO A 1 193 ? -12.850 -3.177 -14.244 1.00 82.75 193 PRO A CA 1
ATOM 1470 C C . PRO A 1 193 ? -13.317 -4.507 -13.645 1.00 82.75 193 PRO A C 1
ATOM 1472 O O . PRO A 1 193 ? -12.771 -4.964 -12.641 1.00 82.75 193 PRO A O 1
ATOM 1475 N N . ALA A 1 194 ? -14.302 -5.178 -14.248 1.00 84.75 194 ALA A N 1
ATOM 1476 C CA . ALA A 1 194 ? -14.756 -6.473 -13.772 1.00 84.75 194 ALA A CA 1
ATOM 1477 C C . ALA A 1 194 ? -13.659 -7.548 -13.942 1.00 84.75 194 ALA A C 1
ATOM 1479 O O . ALA A 1 194 ? -13.637 -8.538 -13.204 1.00 84.75 194 ALA A O 1
ATOM 1480 N N . LEU A 1 195 ? -12.721 -7.361 -14.875 1.00 85.69 195 LEU A N 1
ATOM 1481 C CA . LEU A 1 195 ? -11.580 -8.256 -15.083 1.00 85.69 195 LEU A CA 1
ATOM 1482 C C . LEU A 1 195 ? -10.460 -8.070 -14.054 1.00 85.69 195 LEU A C 1
ATOM 1484 O O . LEU A 1 195 ? -9.516 -8.866 -14.059 1.00 85.69 195 LEU A O 1
ATOM 1488 N N . LEU A 1 196 ? -10.547 -7.073 -13.171 1.00 82.69 196 LEU A N 1
ATOM 1489 C CA . LEU A 1 196 ? -9.578 -6.894 -12.093 1.00 82.69 196 LEU A CA 1
ATOM 1490 C C . LEU A 1 196 ? -9.589 -8.111 -11.151 1.00 82.69 196 LEU A C 1
ATOM 1492 O O . LEU A 1 196 ? -10.665 -8.632 -10.839 1.00 82.69 196 LEU A O 1
ATOM 1496 N N . PRO A 1 197 ? -8.425 -8.561 -10.643 1.00 75.56 197 PRO A N 1
ATOM 1497 C CA . PRO A 1 197 ? -8.359 -9.704 -9.734 1.00 75.56 197 PRO A CA 1
ATOM 1498 C C . PRO A 1 197 ? -9.247 -9.531 -8.499 1.00 75.56 197 PRO A C 1
ATOM 1500 O O . PRO A 1 197 ? -9.919 -10.473 -8.094 1.00 75.56 197 PRO A O 1
ATOM 1503 N N . SER A 1 198 ? -9.328 -8.317 -7.947 1.00 75.19 198 SER A N 1
ATOM 1504 C CA . SER A 1 198 ? -10.214 -7.988 -6.824 1.00 75.19 198 SER A CA 1
ATOM 1505 C C . SER A 1 198 ? -11.691 -8.208 -7.164 1.00 75.19 198 SER A C 1
ATOM 1507 O O . SER A 1 198 ? -12.409 -8.850 -6.401 1.00 75.19 198 SER A O 1
ATOM 1509 N N . ALA A 1 199 ? -12.139 -7.762 -8.340 1.00 77.56 199 ALA A N 1
ATOM 1510 C CA . ALA A 1 199 ? -13.503 -7.977 -8.816 1.00 77.56 199 ALA A CA 1
ATOM 1511 C C . ALA A 1 199 ? -13.804 -9.466 -9.069 1.00 77.56 199 ALA A C 1
ATOM 1513 O O . ALA A 1 199 ? -14.924 -9.930 -8.836 1.00 77.56 199 ALA A O 1
ATOM 1514 N N . GLN A 1 200 ? -12.815 -10.243 -9.520 1.00 82.62 200 GLN A N 1
ATOM 1515 C CA . GLN A 1 200 ? -12.948 -11.692 -9.693 1.00 82.62 200 GLN A CA 1
ATOM 1516 C C . GLN A 1 200 ? -13.011 -12.433 -8.350 1.00 82.62 200 GLN A C 1
ATOM 1518 O O . GLN A 1 200 ? -13.884 -13.283 -8.173 1.00 82.62 200 GLN A O 1
ATOM 1523 N N . ILE A 1 201 ? -12.140 -12.084 -7.397 1.00 77.62 201 ILE A N 1
ATOM 1524 C CA . ILE A 1 201 ? -12.135 -12.632 -6.032 1.00 77.62 201 ILE A CA 1
ATOM 1525 C C . ILE A 1 201 ? -13.461 -12.323 -5.344 1.00 77.62 201 ILE A C 1
ATOM 1527 O O . ILE A 1 201 ? -14.093 -13.236 -4.821 1.00 77.62 201 ILE A O 1
ATOM 1531 N N . HIS A 1 202 ? -13.934 -11.078 -5.427 1.00 77.12 202 HIS A N 1
ATOM 1532 C CA . HIS A 1 202 ? -15.230 -10.690 -4.881 1.00 77.12 202 HIS A CA 1
ATOM 1533 C C . HIS A 1 202 ? -16.354 -11.557 -5.463 1.00 77.12 202 HIS A C 1
ATOM 1535 O O . HIS A 1 202 ? -17.128 -12.154 -4.722 1.00 77.12 202 HIS A O 1
ATOM 1541 N N . ARG A 1 203 ? -16.398 -11.729 -6.793 1.00 83.00 203 ARG A N 1
ATOM 1542 C CA . ARG A 1 203 ? -17.381 -12.613 -7.445 1.00 83.00 203 ARG A CA 1
ATOM 1543 C C . ARG A 1 203 ? -17.278 -14.071 -6.989 1.00 83.00 203 ARG A C 1
ATOM 1545 O O . ARG A 1 203 ? -18.311 -14.710 -6.784 1.00 83.00 203 ARG A O 1
ATOM 1552 N N . ALA A 1 204 ? -16.067 -14.605 -6.842 1.00 81.75 204 ALA A N 1
ATOM 1553 C CA . ALA A 1 204 ? -15.844 -15.967 -6.361 1.00 81.75 204 ALA A CA 1
ATOM 1554 C C . ALA A 1 204 ? -16.347 -16.141 -4.921 1.00 81.75 204 ALA A C 1
ATOM 1556 O O . ALA A 1 204 ? -17.084 -17.084 -4.635 1.00 81.75 204 ALA A O 1
ATOM 1557 N N . MET A 1 205 ? -16.031 -15.189 -4.048 1.00 85.69 205 MET A N 1
ATOM 1558 C CA . MET A 1 205 ? -16.476 -15.174 -2.661 1.00 85.69 205 MET A CA 1
ATOM 1559 C C . MET A 1 205 ? -17.992 -15.058 -2.517 1.00 85.69 205 MET A C 1
ATOM 1561 O O . MET A 1 205 ? -18.589 -15.834 -1.773 1.00 85.69 205 MET A O 1
ATOM 1565 N N . THR A 1 206 ? -18.628 -14.136 -3.252 1.00 82.19 206 THR A N 1
ATOM 1566 C CA . THR A 1 206 ? -20.090 -13.979 -3.250 1.00 82.19 206 THR A CA 1
ATOM 1567 C C . THR A 1 206 ? -20.772 -15.275 -3.684 1.00 82.19 206 THR A C 1
ATOM 1569 O O . THR A 1 206 ? -21.726 -15.714 -3.045 1.00 82.19 206 THR A O 1
ATOM 1572 N N . ARG A 1 207 ? -20.255 -15.935 -4.732 1.00 86.44 207 ARG A N 1
ATOM 1573 C CA . ARG A 1 207 ? -20.781 -17.224 -5.206 1.00 86.44 207 ARG A CA 1
ATOM 1574 C C . ARG A 1 207 ? -20.609 -18.332 -4.165 1.00 86.44 207 ARG A C 1
ATOM 1576 O O . ARG A 1 207 ? -21.523 -19.127 -3.980 1.00 86.44 207 ARG A O 1
ATOM 1583 N N . ALA A 1 208 ? -19.462 -18.374 -3.492 1.00 84.81 208 ALA A N 1
ATOM 1584 C CA . ALA A 1 208 ? -19.167 -19.362 -2.458 1.00 84.81 208 ALA A CA 1
ATOM 1585 C C . ALA A 1 208 ? -19.844 -19.061 -1.106 1.00 84.81 208 ALA A C 1
ATOM 1587 O O . ALA A 1 208 ? -19.822 -19.913 -0.223 1.00 84.81 208 ALA A O 1
ATOM 1588 N N . ARG A 1 209 ? -20.441 -17.869 -0.934 1.00 85.88 209 ARG A N 1
ATOM 1589 C CA . ARG A 1 209 ? -20.970 -17.356 0.344 1.00 85.88 209 ARG A CA 1
ATOM 1590 C C . ARG A 1 209 ? -19.934 -17.398 1.473 1.00 85.88 209 ARG A C 1
ATOM 1592 O O . ARG A 1 209 ? -20.257 -17.690 2.621 1.00 85.88 209 ARG A O 1
ATOM 1599 N N . LEU A 1 210 ? -18.680 -17.116 1.132 1.00 78.62 210 LEU A N 1
ATOM 1600 C CA . LEU A 1 210 ? -17.572 -17.090 2.081 1.00 78.62 210 LEU A CA 1
ATOM 1601 C C . LEU A 1 210 ? -17.191 -15.651 2.409 1.00 78.62 210 LEU A C 1
ATOM 1603 O O . LEU A 1 210 ? -17.193 -14.780 1.540 1.00 78.62 210 LEU A O 1
ATOM 1607 N N . SER A 1 211 ? -16.807 -15.417 3.664 1.00 72.69 211 SER A N 1
ATOM 1608 C CA . SER A 1 211 ? -16.127 -14.181 4.049 1.00 72.69 211 SER A CA 1
ATOM 1609 C C . SER A 1 211 ? -14.717 -14.133 3.450 1.00 72.69 211 SER A C 1
ATOM 1611 O O . SER A 1 211 ? -14.149 -15.172 3.101 1.00 72.69 211 SER A O 1
ATOM 1613 N N . HIS A 1 212 ? -14.119 -12.937 3.368 1.00 69.19 212 HIS A N 1
ATOM 1614 C CA . HIS A 1 212 ? -12.744 -12.756 2.869 1.00 69.19 212 HIS A CA 1
ATOM 1615 C C . HIS A 1 212 ? -11.758 -13.653 3.627 1.00 69.19 212 HIS A C 1
ATOM 1617 O O . HIS A 1 212 ? -10.933 -14.331 3.016 1.00 69.19 212 HIS A O 1
ATOM 1623 N N . HIS A 1 213 ? -11.902 -13.716 4.953 1.00 67.75 213 HIS A N 1
ATOM 1624 C CA . HIS A 1 213 ? -11.113 -14.590 5.813 1.00 67.75 213 HIS A CA 1
ATOM 1625 C C . HIS A 1 213 ? -11.283 -16.069 5.439 1.00 67.75 213 HIS A C 1
ATOM 1627 O O . HIS A 1 213 ? -10.297 -16.762 5.204 1.00 67.75 213 HIS A O 1
ATOM 1633 N N . ALA A 1 214 ? -12.523 -16.561 5.348 1.00 68.81 214 ALA A N 1
ATOM 1634 C CA . ALA A 1 214 ? -12.785 -17.972 5.069 1.00 68.81 214 ALA A CA 1
ATOM 1635 C C . ALA A 1 214 ? -12.296 -18.391 3.673 1.00 68.81 214 ALA A C 1
ATOM 1637 O O . ALA A 1 214 ? -11.687 -19.449 3.527 1.00 68.81 214 ALA A O 1
ATOM 1638 N N . TYR A 1 215 ? -12.506 -17.540 2.665 1.00 75.56 215 TYR A N 1
ATOM 1639 C CA . TYR A 1 215 ? -11.998 -17.770 1.314 1.00 75.56 215 TYR A CA 1
ATOM 1640 C C . TYR A 1 215 ? -10.464 -17.753 1.276 1.00 75.56 215 TYR A C 1
ATOM 1642 O O . TYR A 1 215 ? -9.851 -18.632 0.680 1.00 75.56 215 TYR A O 1
ATOM 1650 N N . GLY A 1 216 ? -9.831 -16.813 1.986 1.00 70.75 216 GLY A N 1
ATOM 1651 C CA . GLY A 1 216 ? -8.379 -16.765 2.144 1.00 70.75 216 GLY A CA 1
ATOM 1652 C C . GLY A 1 216 ? -7.802 -18.029 2.763 1.00 70.75 216 GLY A C 1
ATOM 1653 O O . GLY A 1 216 ? -6.870 -18.605 2.215 1.00 70.75 216 GLY A O 1
ATOM 1654 N N . VAL A 1 217 ? -8.392 -18.499 3.865 1.00 71.31 217 VAL A N 1
ATOM 1655 C CA . VAL A 1 217 ? -7.975 -19.737 4.541 1.00 71.31 217 VAL A CA 1
ATOM 1656 C C . VAL A 1 217 ? -8.063 -20.946 3.607 1.00 71.31 217 VAL A C 1
ATOM 1658 O O . VAL A 1 217 ? -7.170 -21.786 3.638 1.00 71.31 217 VAL A O 1
ATOM 1661 N N . GLN A 1 218 ? -9.073 -21.020 2.735 1.00 72.00 218 GLN A N 1
ATOM 1662 C CA . GLN A 1 218 ? -9.180 -22.100 1.744 1.00 72.00 218 GLN A CA 1
ATOM 1663 C C . GLN A 1 218 ? -8.081 -22.066 0.675 1.00 72.00 218 GLN A C 1
ATOM 1665 O O . GLN A 1 218 ? -7.724 -23.112 0.138 1.00 72.00 218 GLN A O 1
ATOM 1670 N N . LEU A 1 219 ? -7.538 -20.887 0.365 1.00 71.31 219 LEU A N 1
ATOM 1671 C CA . LEU A 1 219 ? -6.430 -20.739 -0.579 1.00 71.31 219 LEU A CA 1
ATOM 1672 C C . LEU A 1 219 ? -5.063 -21.054 0.052 1.00 71.31 219 LEU A C 1
ATOM 1674 O O . LEU A 1 219 ? -4.081 -21.235 -0.672 1.00 71.31 219 LEU A O 1
ATOM 1678 N N . LEU A 1 220 ? -4.971 -21.121 1.386 1.00 65.62 220 LEU A N 1
ATOM 1679 C CA . LEU A 1 220 ? -3.719 -21.414 2.077 1.00 65.62 220 LEU A CA 1
ATOM 1680 C C . LEU A 1 220 ? -3.370 -22.903 1.995 1.00 65.62 220 LEU A C 1
ATOM 1682 O O . LEU A 1 220 ? -4.196 -23.786 2.221 1.00 65.62 220 LEU A O 1
ATOM 1686 N N . LYS A 1 221 ? -2.084 -23.193 1.769 1.00 62.66 221 LYS A N 1
ATOM 1687 C CA . LYS A 1 221 ? -1.544 -24.537 2.003 1.00 62.66 221 LYS A CA 1
ATOM 1688 C C . LYS A 1 221 ? -1.627 -24.860 3.509 1.00 62.66 221 LYS A C 1
ATOM 1690 O O . LYS A 1 221 ? -1.411 -23.956 4.322 1.00 62.66 221 LYS A O 1
ATOM 1695 N N . PRO A 1 222 ? -1.850 -26.128 3.912 1.00 61.62 222 PRO A N 1
ATOM 1696 C CA . PRO A 1 222 ? -2.034 -26.503 5.322 1.00 61.62 222 PRO A CA 1
ATOM 1697 C C . PRO A 1 222 ? -0.912 -26.036 6.265 1.00 61.62 222 PRO A C 1
ATOM 1699 O O . PRO A 1 222 ? -1.173 -25.616 7.391 1.00 61.62 222 PRO A O 1
ATOM 1702 N N . SER A 1 223 ? 0.338 -26.043 5.797 1.00 54.12 223 SER A N 1
ATOM 1703 C CA . SER A 1 223 ? 1.501 -25.576 6.562 1.00 54.12 223 SER A CA 1
ATOM 1704 C C . SER A 1 223 ? 1.471 -24.070 6.853 1.00 54.12 223 SER A C 1
ATOM 1706 O O . SER A 1 223 ? 1.866 -23.640 7.936 1.00 54.12 223 SER A O 1
ATOM 1708 N N . THR A 1 224 ? 0.959 -23.262 5.924 1.00 59.91 224 THR A N 1
ATOM 1709 C CA . THR A 1 224 ? 0.834 -21.807 6.083 1.00 59.91 224 THR A CA 1
ATOM 1710 C C . THR A 1 224 ? -0.281 -21.447 7.064 1.00 59.91 224 THR A C 1
ATOM 1712 O O . THR A 1 224 ? -0.112 -20.538 7.877 1.00 59.91 224 THR A O 1
ATOM 1715 N N . ALA A 1 225 ? -1.393 -22.188 7.042 1.00 59.59 225 ALA A N 1
ATOM 1716 C CA . ALA A 1 225 ? -2.505 -21.986 7.969 1.00 59.59 225 ALA A CA 1
ATOM 1717 C C . ALA A 1 225 ? -2.087 -22.198 9.437 1.00 59.59 225 ALA A C 1
ATOM 1719 O O . ALA A 1 225 ? -2.436 -21.393 10.302 1.00 59.59 225 ALA A O 1
ATOM 1720 N N . LEU A 1 226 ? -1.280 -23.230 9.717 1.00 60.03 226 LEU A N 1
ATOM 1721 C CA . LEU A 1 226 ? -0.804 -23.524 11.073 1.00 60.03 226 LEU A CA 1
ATOM 1722 C C . LEU A 1 226 ? 0.137 -22.432 11.614 1.00 60.03 226 LEU A C 1
ATOM 1724 O O . LEU A 1 226 ? 0.008 -22.017 12.767 1.00 60.03 226 LEU A O 1
ATOM 1728 N N . ALA A 1 227 ? 1.046 -21.925 10.774 1.00 60.50 227 ALA A N 1
ATOM 1729 C CA . ALA A 1 227 ? 1.950 -20.834 11.142 1.00 60.50 227 ALA A CA 1
ATOM 1730 C C . ALA A 1 227 ? 1.183 -19.530 11.434 1.00 60.50 227 ALA A C 1
ATOM 1732 O O . ALA A 1 227 ? 1.440 -18.876 12.445 1.00 60.50 227 ALA A O 1
ATOM 1733 N N . CYS A 1 228 ? 0.182 -19.199 10.607 1.00 59.31 228 CYS A N 1
ATOM 1734 C CA . CY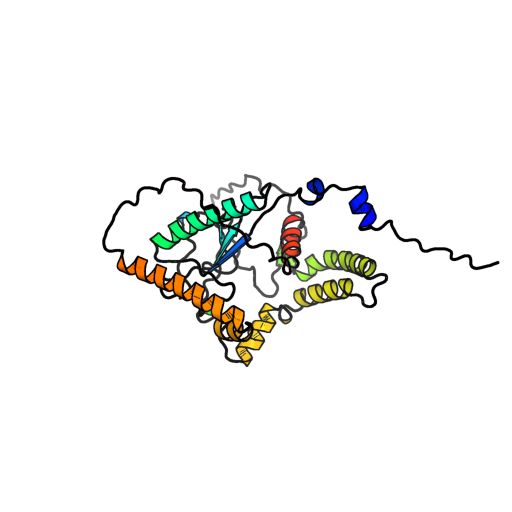S A 1 228 ? -0.689 -18.041 10.831 1.00 59.31 228 CYS A CA 1
ATOM 1735 C C . CYS A 1 228 ? -1.463 -18.155 12.153 1.00 59.31 228 CYS A C 1
ATOM 1737 O O . CYS A 1 228 ? -1.540 -17.188 12.909 1.00 59.31 228 CYS A O 1
ATOM 1739 N N . ALA A 1 229 ? -2.003 -19.337 12.470 1.00 63.12 229 ALA A N 1
ATOM 1740 C CA . ALA A 1 229 ? -2.743 -19.564 13.711 1.00 63.12 229 ALA A CA 1
ATOM 1741 C C . ALA A 1 229 ? -1.863 -19.386 14.964 1.00 63.12 229 ALA A C 1
ATOM 1743 O O . ALA A 1 229 ? -2.307 -18.807 15.960 1.00 63.12 229 ALA A O 1
ATOM 1744 N N . ALA A 1 230 ? -0.606 -19.838 14.917 1.00 62.38 230 ALA A N 1
ATOM 1745 C CA . ALA A 1 230 ? 0.346 -19.662 16.014 1.00 62.38 230 ALA A CA 1
ATOM 1746 C C . ALA A 1 230 ? 0.699 -18.181 16.250 1.00 62.38 230 ALA A C 1
ATOM 1748 O O . ALA A 1 230 ? 0.727 -17.729 17.401 1.00 62.38 230 ALA A O 1
ATOM 1749 N N . GLU A 1 231 ? 0.916 -17.431 15.166 1.00 62.53 231 GLU A N 1
ATOM 1750 C CA . GLU A 1 231 ? 1.212 -15.993 15.174 1.00 62.53 231 GLU A CA 1
ATOM 1751 C C . GLU A 1 231 ? 0.049 -15.183 15.760 1.00 62.53 231 GLU A C 1
ATOM 1753 O O . GLU A 1 231 ? 0.215 -14.474 16.757 1.00 62.53 231 GLU A O 1
ATOM 1758 N N . LEU A 1 232 ? -1.157 -15.383 15.218 1.00 65.62 232 LEU A N 1
ATOM 1759 C CA . LEU A 1 232 ? -2.385 -14.770 15.722 1.00 65.62 232 LEU A CA 1
ATOM 1760 C C . LEU A 1 232 ? -2.602 -15.096 17.200 1.00 65.62 232 LEU A C 1
ATOM 1762 O O . LEU A 1 232 ? -2.902 -14.212 18.000 1.00 65.62 232 LEU A O 1
ATOM 1766 N N . GLY A 1 233 ? -2.388 -16.353 17.598 1.00 62.72 233 GLY A N 1
ATOM 1767 C CA . GLY A 1 233 ? -2.498 -16.771 18.991 1.00 62.72 233 GLY A CA 1
ATOM 1768 C C . GLY A 1 233 ? -1.560 -15.996 19.921 1.00 62.72 233 GLY A C 1
ATOM 1769 O O . GLY A 1 233 ? -1.960 -15.644 21.032 1.00 62.72 233 GLY A O 1
ATOM 1770 N N . ARG A 1 234 ? -0.326 -15.700 19.491 1.00 65.69 234 ARG A N 1
ATOM 1771 C CA . ARG A 1 234 ? 0.629 -14.906 20.281 1.00 65.69 234 ARG A CA 1
ATOM 1772 C C . ARG A 1 234 ? 0.175 -13.459 20.415 1.00 65.69 234 ARG A C 1
ATOM 1774 O O . ARG A 1 234 ? 0.201 -12.929 21.523 1.00 65.69 234 ARG A O 1
ATOM 1781 N N . ILE A 1 235 ? -0.292 -12.863 19.323 1.00 60.12 235 ILE A N 1
ATOM 1782 C CA . ILE A 1 235 ? -0.774 -11.479 19.299 1.00 60.12 235 ILE A CA 1
ATOM 1783 C C . ILE A 1 235 ? -2.013 -11.331 20.175 1.00 60.12 235 ILE A C 1
ATOM 1785 O O . ILE A 1 235 ? -2.000 -10.531 21.102 1.00 60.12 235 ILE A O 1
ATOM 1789 N N . PHE A 1 236 ? -3.020 -12.191 20.019 1.00 63.81 236 PHE A N 1
ATOM 1790 C CA . PHE A 1 236 ? -4.214 -12.152 20.868 1.00 63.81 236 PHE A CA 1
ATOM 1791 C C . PHE A 1 236 ? -3.924 -12.431 22.349 1.00 63.81 236 PHE A C 1
ATOM 1793 O O . PHE A 1 236 ? -4.648 -11.950 23.224 1.00 63.81 236 PHE A O 1
ATOM 1800 N N . ARG A 1 237 ? -2.890 -13.221 22.673 1.00 66.75 237 ARG A N 1
ATOM 1801 C CA . ARG A 1 237 ? -2.418 -13.370 24.063 1.00 66.75 237 ARG A CA 1
ATOM 1802 C C . ARG A 1 237 ? -1.768 -12.084 24.575 1.00 66.75 237 ARG A C 1
ATOM 1804 O O . ARG A 1 237 ? -2.103 -11.668 25.679 1.00 66.75 237 ARG A O 1
ATOM 1811 N N . SER A 1 238 ? -0.917 -11.444 23.773 1.00 59.72 238 SER A N 1
ATOM 1812 C CA . SER A 1 238 ? -0.316 -10.143 24.096 1.00 59.72 238 SER A CA 1
ATOM 1813 C C . SER A 1 238 ? -1.391 -9.068 24.322 1.00 59.72 238 SER A C 1
ATOM 1815 O O . SER A 1 238 ? -1.413 -8.422 25.368 1.00 59.72 238 SER A O 1
ATOM 1817 N N . CYS A 1 239 ? -2.374 -8.965 23.419 1.00 59.03 239 CYS A N 1
ATOM 1818 C CA . CYS A 1 239 ? -3.500 -8.033 23.528 1.00 59.03 239 CYS A CA 1
ATOM 1819 C C . CYS A 1 239 ? -4.342 -8.273 24.796 1.00 59.03 239 CYS A C 1
ATOM 1821 O O . CYS A 1 239 ? -4.723 -7.324 25.484 1.00 59.03 239 CYS A O 1
ATOM 1823 N N . ARG A 1 240 ? -4.614 -9.539 25.149 1.00 63.34 240 ARG A N 1
ATOM 1824 C CA . ARG A 1 240 ? -5.316 -9.887 26.399 1.00 63.34 240 ARG A CA 1
ATOM 1825 C C . ARG A 1 240 ? -4.507 -9.540 27.647 1.00 63.34 240 ARG A C 1
ATOM 1827 O O . ARG A 1 240 ? -5.084 -9.030 28.604 1.00 63.34 240 ARG A O 1
ATOM 1834 N N . ALA A 1 241 ? -3.197 -9.776 27.634 1.00 62.53 241 ALA A N 1
ATOM 1835 C CA . ALA A 1 241 ? -2.315 -9.404 28.737 1.00 62.53 241 ALA A CA 1
ATOM 1836 C C . ALA A 1 241 ? -2.268 -7.877 28.935 1.00 62.53 241 ALA A C 1
ATOM 1838 O O . ALA A 1 241 ? -2.363 -7.407 30.066 1.00 62.53 241 ALA A O 1
ATOM 1839 N N . ALA A 1 242 ? -2.227 -7.102 27.845 1.00 58.22 242 ALA A N 1
ATOM 1840 C CA . ALA A 1 242 ? -2.283 -5.640 27.894 1.00 58.22 242 ALA A CA 1
ATOM 1841 C C . ALA A 1 242 ? -3.599 -5.118 28.510 1.00 58.22 242 ALA A C 1
ATOM 1843 O O . ALA A 1 242 ? -3.568 -4.191 29.317 1.00 58.22 242 ALA A O 1
ATOM 1844 N N . ARG A 1 243 ? -4.747 -5.755 28.216 1.00 55.56 243 ARG A N 1
ATOM 1845 C CA . ARG A 1 243 ? -6.038 -5.451 28.873 1.00 55.56 243 ARG A CA 1
ATOM 1846 C C . ARG A 1 243 ? -6.052 -5.786 30.366 1.00 55.56 243 ARG A C 1
ATOM 1848 O O . ARG A 1 243 ? -6.663 -5.060 31.139 1.00 55.56 243 ARG A O 1
ATOM 1855 N N . ALA A 1 244 ? -5.401 -6.871 30.782 1.00 57.03 244 ALA A N 1
ATOM 1856 C CA . ALA A 1 244 ? -5.331 -7.251 32.194 1.00 57.03 244 ALA A CA 1
ATOM 1857 C C . ALA A 1 244 ? -4.399 -6.332 33.014 1.00 57.03 244 ALA A C 1
ATOM 1859 O O . ALA A 1 244 ? -4.576 -6.192 34.222 1.00 57.03 244 ALA A O 1
ATOM 1860 N N . GLY A 1 245 ? -3.418 -5.694 32.364 1.00 51.47 245 GLY A N 1
ATOM 1861 C CA . GLY A 1 245 ? -2.424 -4.820 32.995 1.00 51.47 245 GLY A CA 1
ATOM 1862 C C . GLY A 1 245 ? -2.820 -3.345 33.138 1.00 51.47 245 GLY A C 1
ATOM 1863 O O . GLY A 1 245 ? -2.120 -2.605 33.830 1.00 51.47 245 GLY A O 1
ATOM 1864 N N . SER A 1 246 ? -3.938 -2.891 32.555 1.00 48.91 246 SER A N 1
ATOM 1865 C CA . SER A 1 246 ? -4.339 -1.469 32.543 1.00 48.91 246 SER A CA 1
ATOM 1866 C C . SER A 1 246 ? -4.805 -0.908 33.903 1.00 48.91 246 SER A C 1
ATOM 1868 O O . SER A 1 246 ? -5.369 0.180 33.960 1.00 48.91 246 SER A O 1
ATOM 1870 N N . GLY A 1 247 ? -4.558 -1.624 35.008 1.00 37.72 247 GLY A N 1
ATOM 1871 C CA . GLY A 1 247 ? -4.817 -1.187 36.384 1.00 37.72 247 GLY A CA 1
ATOM 1872 C C . GLY A 1 247 ? -3.613 -0.588 37.128 1.00 37.72 247 GLY A C 1
ATOM 1873 O O . GLY A 1 247 ? -3.768 -0.168 38.272 1.00 37.72 247 GLY A O 1
ATOM 1874 N N . ARG A 1 248 ? -2.409 -0.529 36.539 1.00 37.88 248 ARG A N 1
ATOM 1875 C CA . ARG A 1 248 ? -1.246 0.103 37.191 1.00 37.88 248 ARG A CA 1
ATOM 1876 C C . ARG A 1 248 ? -0.414 0.917 36.207 1.00 37.88 248 ARG A C 1
ATOM 1878 O O . ARG A 1 248 ? 0.325 0.375 35.394 1.00 37.88 248 ARG A O 1
ATOM 1885 N N . SER A 1 249 ? -0.493 2.238 36.352 1.00 38.22 249 SER A N 1
ATOM 1886 C CA . SER A 1 249 ? 0.508 3.164 35.826 1.00 38.22 249 SER A CA 1
ATOM 1887 C C . SER A 1 249 ? 1.857 2.839 36.470 1.00 38.22 249 SER A C 1
ATOM 1889 O O . SER A 1 249 ? 2.087 3.131 37.643 1.00 38.22 249 SER A O 1
ATOM 1891 N N . GLN A 1 250 ? 2.744 2.193 35.720 1.00 34.00 250 GLN A N 1
ATOM 1892 C CA . GLN A 1 250 ? 4.171 2.204 36.006 1.00 34.00 250 GLN A CA 1
ATOM 1893 C C . GLN A 1 250 ? 4.876 2.785 34.788 1.00 34.00 250 GLN A C 1
ATOM 1895 O O . GLN A 1 250 ? 4.756 2.275 33.677 1.00 34.00 250 GLN A O 1
ATOM 1900 N N . ARG A 1 251 ? 5.601 3.888 35.011 1.00 33.22 251 ARG A N 1
ATOM 1901 C CA . ARG A 1 251 ? 6.573 4.417 34.054 1.00 33.22 251 ARG A CA 1
ATOM 1902 C C . ARG A 1 251 ? 7.581 3.308 33.770 1.00 33.22 251 ARG A C 1
ATOM 1904 O O . ARG A 1 251 ? 8.385 2.978 34.637 1.00 33.22 251 ARG A O 1
ATOM 1911 N N . VAL A 1 252 ? 7.527 2.734 32.574 1.00 31.05 252 VAL A N 1
ATOM 1912 C CA . VAL A 1 252 ? 8.573 1.833 32.095 1.00 31.05 252 VAL A CA 1
ATOM 1913 C C . VAL A 1 252 ? 9.722 2.718 31.625 1.00 31.05 252 VAL A C 1
ATOM 1915 O O . VAL A 1 252 ? 9.600 3.441 30.638 1.00 31.05 252 VAL A O 1
ATOM 1918 N N . ALA A 1 253 ? 10.813 2.717 32.388 1.00 27.80 253 ALA A N 1
ATOM 1919 C CA . ALA A 1 253 ? 12.081 3.276 31.946 1.00 27.80 253 ALA A CA 1
ATOM 1920 C C . ALA A 1 253 ? 12.533 2.548 30.669 1.00 27.80 253 ALA A C 1
ATOM 1922 O O . ALA A 1 253 ? 12.389 1.328 30.567 1.00 27.80 253 ALA A O 1
ATOM 1923 N N . ALA A 1 254 ? 13.060 3.304 29.703 1.00 25.36 254 ALA A N 1
ATOM 1924 C CA . ALA A 1 254 ? 13.595 2.767 28.458 1.00 25.36 254 ALA A CA 1
ATOM 1925 C C . ALA A 1 254 ? 14.612 1.644 28.750 1.00 25.36 254 ALA A C 1
ATOM 1927 O O . ALA A 1 254 ? 15.532 1.865 29.545 1.00 25.36 254 ALA A O 1
ATOM 1928 N N . PRO A 1 255 ? 14.480 0.448 28.146 1.00 29.05 255 PRO A N 1
ATOM 1929 C CA . PRO A 1 255 ? 15.483 -0.585 28.317 1.00 29.05 255 PRO A CA 1
ATOM 1930 C C . PRO A 1 255 ? 16.766 -0.159 27.594 1.00 29.05 255 PRO A C 1
ATOM 1932 O O . PRO A 1 255 ? 16.737 0.347 26.471 1.00 29.05 255 PRO A O 1
ATOM 1935 N N . ALA A 1 256 ? 17.898 -0.354 28.267 1.00 28.33 256 ALA A N 1
ATOM 1936 C CA . ALA A 1 256 ? 19.222 -0.138 27.708 1.00 28.33 256 ALA A CA 1
ATOM 1937 C C . ALA A 1 256 ? 19.416 -0.965 26.425 1.00 28.33 256 ALA A C 1
ATOM 1939 O O . ALA A 1 256 ? 18.956 -2.103 26.329 1.00 28.33 256 ALA A O 1
ATOM 1940 N N . GLN A 1 257 ? 20.115 -0.373 25.454 1.00 31.06 257 GLN A N 1
ATOM 1941 C CA . GLN A 1 257 ? 20.454 -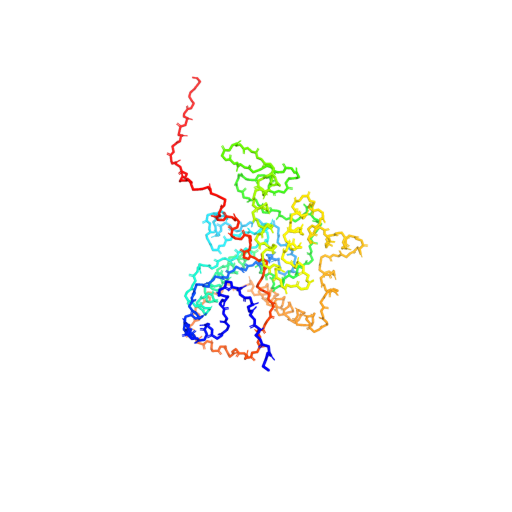0.947 24.151 1.00 31.06 257 GLN A CA 1
ATOM 1942 C C . GLN A 1 257 ? 21.218 -2.277 24.300 1.00 31.06 257 GLN A C 1
ATOM 1944 O O . GLN A 1 257 ? 22.445 -2.315 24.343 1.00 31.06 257 GLN A O 1
ATOM 1949 N N . GLY A 1 258 ? 20.487 -3.388 24.367 1.00 26.38 258 GLY A N 1
ATOM 1950 C CA . GLY A 1 258 ? 21.022 -4.738 24.235 1.00 26.38 258 GLY A CA 1
ATOM 1951 C C . GLY A 1 258 ? 20.942 -5.182 22.778 1.00 26.38 258 GLY A C 1
ATOM 1952 O O . GLY A 1 258 ? 19.853 -5.273 22.217 1.00 26.38 258 GLY A O 1
ATOM 1953 N N . ARG A 1 259 ? 22.093 -5.456 22.151 1.00 28.03 259 ARG A N 1
ATOM 1954 C CA . ARG A 1 259 ? 22.177 -6.048 20.806 1.00 28.03 259 ARG A CA 1
ATOM 1955 C C . ARG A 1 259 ? 21.411 -7.377 20.766 1.00 28.03 259 ARG A C 1
ATOM 1957 O O . ARG A 1 259 ? 21.918 -8.386 21.247 1.00 28.03 259 ARG A O 1
ATOM 1964 N N . LEU A 1 260 ? 20.243 -7.402 20.126 1.00 27.17 260 LEU A N 1
ATOM 1965 C CA . LEU A 1 260 ? 19.658 -8.645 19.625 1.00 27.17 260 LEU A CA 1
ATOM 1966 C C . LEU A 1 260 ? 20.361 -9.010 18.313 1.00 27.17 260 LEU A C 1
ATOM 1968 O O . LEU A 1 260 ? 20.057 -8.477 17.248 1.00 27.17 260 LEU A O 1
ATOM 1972 N N . ALA A 1 261 ? 21.328 -9.921 18.398 1.00 26.42 261 ALA A N 1
ATOM 1973 C CA . ALA A 1 261 ? 21.814 -10.654 17.241 1.00 26.42 261 ALA A CA 1
ATOM 1974 C C . ALA A 1 261 ? 20.742 -11.683 16.847 1.00 26.42 261 ALA A C 1
ATOM 1976 O O . ALA A 1 261 ? 20.682 -12.775 17.405 1.00 26.42 261 ALA A O 1
ATOM 1977 N N . ALA A 1 262 ? 19.859 -11.318 15.918 1.00 29.67 262 ALA A N 1
ATOM 1978 C CA . ALA A 1 262 ? 18.974 -12.279 15.276 1.00 29.67 262 ALA A CA 1
ATOM 1979 C C . ALA A 1 262 ? 19.768 -13.017 14.190 1.00 29.67 262 ALA A C 1
ATOM 1981 O O . ALA A 1 262 ? 20.143 -12.434 13.172 1.00 29.67 262 ALA A O 1
ATOM 1982 N N . ALA A 1 263 ? 20.055 -14.296 14.430 1.00 26.23 263 ALA A N 1
ATOM 1983 C CA . ALA A 1 263 ? 20.569 -15.199 13.413 1.00 26.23 263 ALA A CA 1
ATOM 1984 C C . ALA A 1 263 ? 19.509 -15.360 12.311 1.00 26.23 263 ALA A C 1
ATOM 1986 O O . ALA A 1 263 ? 18.408 -15.851 12.562 1.00 26.23 263 ALA A O 1
ATOM 1987 N N . VAL A 1 264 ? 19.836 -14.909 11.101 1.00 26.67 264 VAL A N 1
ATOM 1988 C CA . VAL A 1 264 ? 19.021 -15.112 9.899 1.00 26.67 264 VAL A CA 1
ATOM 1989 C C . VAL A 1 264 ? 19.331 -16.513 9.364 1.00 26.67 264 VAL A C 1
ATOM 1991 O O . VAL A 1 264 ? 20.496 -16.779 9.069 1.00 26.67 264 VAL A O 1
ATOM 1994 N N . PRO A 1 265 ? 18.348 -17.420 9.225 1.00 27.33 265 PRO A N 1
ATOM 1995 C CA . PRO A 1 265 ? 18.571 -18.683 8.536 1.00 27.33 265 PRO A CA 1
ATOM 1996 C C . PRO A 1 265 ? 18.828 -18.410 7.049 1.00 27.33 265 PRO A C 1
ATOM 1998 O O . PRO A 1 265 ? 18.012 -17.775 6.375 1.00 27.33 265 PRO A O 1
ATOM 2001 N N . GLU A 1 266 ? 19.958 -18.888 6.531 1.00 27.55 266 GLU A N 1
ATOM 2002 C CA . GLU A 1 266 ? 20.228 -18.932 5.094 1.00 27.55 266 GLU A CA 1
ATOM 2003 C C . GLU A 1 266 ? 19.158 -19.789 4.396 1.00 27.55 266 GLU A C 1
ATOM 2005 O O . GLU A 1 266 ? 18.960 -20.948 4.756 1.00 27.55 266 GLU A O 1
ATOM 2010 N N . GLY A 1 267 ? 18.462 -19.233 3.393 1.00 33.88 267 GLY A N 1
ATOM 2011 C CA . GLY A 1 267 ? 17.655 -20.052 2.474 1.00 33.88 267 GLY A CA 1
ATOM 2012 C C . GLY A 1 267 ? 16.302 -19.520 1.991 1.00 33.88 267 GLY A C 1
ATOM 2013 O O . GLY A 1 267 ? 15.638 -20.227 1.239 1.00 33.88 267 GLY A O 1
ATOM 2014 N N . ALA A 1 268 ? 15.866 -18.306 2.336 1.00 28.17 268 ALA A N 1
ATOM 2015 C CA . ALA A 1 268 ? 14.582 -17.774 1.853 1.00 28.17 268 ALA A CA 1
ATOM 2016 C C . ALA A 1 268 ? 14.761 -16.767 0.701 1.00 28.17 268 ALA A C 1
ATOM 2018 O O . ALA A 1 268 ? 14.561 -15.567 0.852 1.00 28.17 268 ALA A O 1
ATOM 2019 N N . SER A 1 269 ? 15.149 -17.263 -0.476 1.00 28.80 269 SER A N 1
ATOM 2020 C CA . SER A 1 269 ? 15.050 -16.521 -1.739 1.00 28.80 269 SER A CA 1
ATOM 2021 C C . SER A 1 269 ? 14.148 -17.273 -2.706 1.00 28.80 269 SER A C 1
ATOM 2023 O O . SER A 1 269 ? 14.553 -18.314 -3.219 1.00 28.80 269 SER A O 1
ATOM 2025 N N . ARG A 1 270 ? 12.959 -16.716 -2.978 1.00 28.47 270 ARG A N 1
ATOM 2026 C CA . ARG A 1 270 ? 12.350 -16.541 -4.316 1.00 28.47 270 ARG A CA 1
ATOM 2027 C C . ARG A 1 270 ? 10.840 -16.281 -4.214 1.00 28.47 270 ARG A C 1
ATOM 2029 O O . ARG A 1 270 ? 10.145 -16.943 -3.457 1.00 28.47 270 ARG A O 1
ATOM 2036 N N . ALA A 1 271 ? 10.383 -15.386 -5.095 1.00 26.98 271 ALA A N 1
ATOM 2037 C CA . ALA A 1 271 ? 8.998 -15.082 -5.479 1.00 26.98 271 ALA A CA 1
ATOM 2038 C C . ALA A 1 271 ? 8.224 -14.052 -4.629 1.00 26.98 271 ALA A C 1
ATOM 2040 O O . ALA A 1 271 ? 7.435 -14.416 -3.770 1.00 26.98 271 ALA A O 1
ATOM 2041 N N . MET A 1 272 ? 8.399 -12.765 -4.957 1.00 27.02 272 MET A N 1
ATOM 2042 C CA . MET A 1 272 ? 7.325 -11.797 -5.277 1.00 27.02 272 MET A CA 1
ATOM 2043 C C . MET A 1 272 ? 7.924 -10.385 -5.363 1.00 27.02 272 MET A C 1
ATOM 2045 O O . MET A 1 272 ? 7.844 -9.592 -4.437 1.00 27.02 272 MET A O 1
ATOM 2049 N N . VAL A 1 273 ? 8.550 -10.063 -6.493 1.00 29.70 273 VAL A N 1
ATOM 2050 C CA . VAL A 1 273 ? 8.899 -8.681 -6.855 1.00 29.70 273 VAL A CA 1
ATOM 2051 C C . VAL A 1 273 ? 8.550 -8.547 -8.330 1.00 29.70 273 VAL A C 1
ATOM 2053 O O . VAL A 1 273 ? 9.370 -8.871 -9.180 1.00 29.70 273 VAL A O 1
ATOM 2056 N N . ALA A 1 274 ? 7.296 -8.225 -8.658 1.00 27.05 274 ALA A N 1
ATOM 2057 C CA . ALA A 1 274 ? 6.901 -8.064 -10.063 1.00 27.05 274 ALA A CA 1
ATOM 2058 C C . ALA A 1 274 ? 5.672 -7.173 -10.351 1.00 27.05 274 ALA A C 1
ATOM 2060 O O . ALA A 1 274 ? 5.649 -6.625 -11.447 1.00 27.05 274 ALA A O 1
ATOM 2061 N N . PRO A 1 275 ? 4.681 -6.950 -9.459 1.00 25.61 275 PRO A N 1
ATOM 2062 C CA . PRO A 1 275 ? 3.563 -6.060 -9.813 1.00 25.61 275 PRO A CA 1
ATOM 2063 C C . PRO A 1 275 ? 3.681 -4.613 -9.294 1.00 25.61 275 PRO A C 1
ATOM 2065 O O . PRO A 1 275 ? 3.202 -3.700 -9.959 1.00 25.61 275 PRO A O 1
ATOM 2068 N N . PHE A 1 276 ? 4.335 -4.367 -8.152 1.00 28.42 276 PHE A N 1
ATOM 2069 C CA . PHE A 1 276 ? 4.303 -3.047 -7.492 1.00 28.42 276 PHE A CA 1
ATOM 2070 C C . PHE A 1 276 ? 5.134 -1.957 -8.195 1.00 28.42 276 PHE A C 1
ATOM 2072 O O . PHE A 1 276 ? 4.744 -0.792 -8.214 1.00 28.42 276 PHE A O 1
ATOM 2079 N N . ALA A 1 277 ? 6.220 -2.327 -8.883 1.00 27.78 277 ALA A N 1
ATOM 2080 C CA . ALA A 1 277 ? 7.094 -1.370 -9.572 1.00 27.78 277 ALA A CA 1
ATOM 2081 C C . ALA A 1 277 ? 6.409 -0.607 -10.730 1.00 27.78 277 ALA A C 1
ATOM 2083 O O . ALA A 1 277 ? 6.870 0.462 -11.125 1.00 27.78 277 ALA A O 1
ATOM 2084 N N . ILE A 1 278 ? 5.303 -1.132 -11.271 1.00 28.03 278 ILE A N 1
ATOM 2085 C CA . ILE A 1 278 ? 4.581 -0.516 -12.395 1.00 28.03 278 ILE A CA 1
ATOM 2086 C C . ILE A 1 278 ? 3.656 0.615 -11.915 1.00 28.03 278 ILE A C 1
ATOM 2088 O O . ILE A 1 278 ? 3.493 1.601 -12.630 1.00 28.03 278 ILE A O 1
ATOM 2092 N N . ILE A 1 279 ? 3.101 0.528 -10.701 1.00 30.14 279 ILE A N 1
ATOM 2093 C CA . ILE A 1 279 ? 2.175 1.541 -10.162 1.00 30.14 279 ILE A CA 1
ATOM 2094 C C . ILE A 1 279 ? 2.942 2.811 -9.759 1.00 30.14 279 ILE A C 1
ATOM 2096 O O . ILE A 1 279 ? 2.576 3.909 -10.183 1.00 30.14 279 ILE A O 1
ATOM 2100 N N . TYR A 1 280 ? 4.077 2.657 -9.067 1.00 28.38 280 TYR A N 1
ATOM 2101 C CA . TYR A 1 280 ? 4.920 3.781 -8.637 1.00 28.38 280 TYR A CA 1
ATOM 2102 C C . TYR A 1 280 ? 5.549 4.544 -9.824 1.00 28.38 280 TYR A C 1
ATOM 2104 O O . TYR A 1 280 ? 5.711 5.765 -9.790 1.00 28.38 280 TYR A O 1
ATOM 2112 N N . TRP A 1 281 ? 5.865 3.851 -10.929 1.00 28.23 281 TRP A N 1
ATOM 2113 C CA . TRP A 1 281 ? 6.394 4.493 -12.141 1.00 28.23 281 TRP A CA 1
ATOM 2114 C C . TRP A 1 281 ? 5.345 5.351 -12.871 1.00 28.23 281 TRP A C 1
ATOM 2116 O O . TRP A 1 281 ? 5.688 6.414 -13.396 1.00 28.23 281 TRP A O 1
ATOM 2126 N N . ILE A 1 282 ? 4.076 4.922 -12.874 1.00 32.66 282 ILE A N 1
ATOM 2127 C CA . ILE A 1 282 ? 2.963 5.650 -13.506 1.00 32.66 282 ILE A CA 1
ATOM 2128 C C . ILE A 1 282 ? 2.638 6.932 -12.730 1.00 32.66 282 ILE A C 1
ATOM 2130 O O . ILE A 1 282 ? 2.451 7.976 -13.350 1.00 32.66 282 ILE A O 1
ATOM 2134 N N . GLN A 1 283 ? 2.645 6.896 -11.395 1.00 30.52 283 GLN A N 1
ATOM 2135 C CA . GLN A 1 283 ? 2.347 8.076 -10.570 1.00 30.52 283 GLN A CA 1
ATOM 2136 C C . GLN A 1 283 ? 3.395 9.193 -10.702 1.00 30.52 283 GLN A C 1
ATOM 2138 O O . GLN A 1 283 ? 3.052 10.365 -10.582 1.00 30.52 283 GLN A O 1
ATOM 2143 N N . ARG A 1 284 ? 4.657 8.859 -11.006 1.00 30.91 284 ARG A N 1
ATOM 2144 C CA . ARG A 1 284 ? 5.758 9.837 -11.076 1.00 30.91 284 ARG A CA 1
ATOM 2145 C C . ARG A 1 284 ? 6.047 10.398 -12.477 1.00 30.91 284 ARG A C 1
ATOM 2147 O O . ARG A 1 284 ? 6.783 11.370 -12.581 1.00 30.91 284 ARG A O 1
ATOM 2154 N N . ASN A 1 285 ? 5.505 9.801 -13.546 1.00 31.27 285 ASN A N 1
ATOM 2155 C CA . ASN A 1 285 ? 5.796 10.187 -14.942 1.00 31.27 285 ASN A CA 1
ATOM 2156 C C . ASN A 1 285 ? 4.580 10.691 -15.739 1.00 31.27 285 ASN A C 1
ATOM 2158 O O . ASN A 1 285 ? 4.703 10.997 -16.928 1.00 31.27 285 ASN A O 1
ATOM 2162 N N . ILE A 1 286 ? 3.410 10.829 -15.110 1.00 39.28 286 ILE A N 1
ATOM 2163 C CA . ILE A 1 286 ? 2.347 11.686 -15.646 1.00 39.28 286 ILE A CA 1
ATOM 2164 C C . ILE A 1 286 ? 2.760 13.116 -15.293 1.00 39.28 286 ILE A C 1
ATOM 2166 O O . ILE A 1 286 ? 2.566 13.546 -14.165 1.00 39.28 286 ILE A O 1
ATOM 2170 N N . GLY A 1 287 ? 3.424 13.798 -16.230 1.00 32.25 287 GLY A N 1
ATOM 2171 C CA . GLY A 1 287 ? 4.070 15.103 -16.049 1.00 32.25 287 GLY A CA 1
ATOM 2172 C C . GLY A 1 287 ? 3.169 16.214 -15.500 1.00 32.25 287 GLY A C 1
ATOM 2173 O O . GLY A 1 287 ? 2.716 17.079 -16.245 1.00 32.25 287 GLY A O 1
ATOM 2174 N N . LEU A 1 288 ? 2.983 16.223 -14.183 1.00 31.97 288 LEU A N 1
ATOM 2175 C CA . LEU A 1 288 ? 2.459 17.325 -13.385 1.00 31.97 288 LEU A CA 1
ATOM 2176 C C . LEU A 1 288 ? 3.622 18.023 -12.664 1.00 31.97 288 LEU A C 1
ATOM 2178 O O . LEU A 1 288 ? 3.584 18.250 -11.461 1.00 31.97 288 LEU A O 1
ATOM 2182 N N . ASP A 1 289 ? 4.670 18.379 -13.409 1.00 32.59 289 ASP A N 1
ATOM 2183 C CA . ASP A 1 289 ? 5.669 19.336 -12.937 1.00 32.59 289 ASP A CA 1
ATOM 2184 C C . ASP A 1 289 ? 5.110 20.750 -13.110 1.00 32.59 289 ASP A C 1
ATOM 2186 O O . ASP A 1 289 ? 5.362 21.422 -14.113 1.00 32.59 289 ASP A O 1
ATOM 2190 N N . ARG A 1 290 ? 4.351 21.230 -12.119 1.00 29.70 290 ARG A N 1
ATOM 2191 C CA . ARG A 1 290 ? 4.362 22.657 -11.776 1.00 29.70 290 ARG A CA 1
ATOM 2192 C C . ARG A 1 290 ? 4.317 22.847 -10.261 1.00 29.70 290 ARG A C 1
ATOM 2194 O O . ARG A 1 290 ? 3.534 22.181 -9.589 1.00 29.70 290 ARG A O 1
ATOM 2201 N N . PRO A 1 291 ? 5.122 23.778 -9.718 1.00 29.25 291 PRO A N 1
ATOM 2202 C CA . PRO A 1 291 ? 5.019 24.161 -8.321 1.00 29.25 291 PRO A CA 1
ATOM 2203 C C . PRO A 1 291 ? 3.626 24.747 -8.091 1.00 29.25 291 PRO A C 1
ATOM 2205 O O . PRO A 1 291 ? 3.187 25.612 -8.852 1.00 29.25 291 PRO A O 1
ATOM 2208 N N . VAL A 1 292 ? 2.934 24.285 -7.049 1.00 32.50 292 VAL A N 1
ATOM 2209 C CA . VAL A 1 292 ? 1.708 24.925 -6.567 1.00 32.50 292 VAL A CA 1
ATOM 2210 C C . VAL A 1 292 ? 2.093 26.342 -6.143 1.00 32.50 292 VAL A C 1
ATOM 2212 O O . VAL A 1 292 ? 2.707 26.566 -5.098 1.00 32.50 292 VAL A O 1
ATOM 2215 N N . GLY A 1 293 ? 1.838 27.296 -7.036 1.00 25.44 293 GLY A N 1
ATOM 2216 C CA . GLY A 1 293 ? 2.109 28.705 -6.824 1.00 25.44 293 GLY A CA 1
ATOM 2217 C C . GLY A 1 293 ? 1.287 29.210 -5.649 1.00 25.44 293 GLY A C 1
ATOM 2218 O O . GLY A 1 293 ? 0.070 29.043 -5.604 1.00 25.44 293 GLY A O 1
ATOM 2219 N N . ARG A 1 294 ? 1.962 29.860 -4.699 1.00 33.19 294 ARG A N 1
ATOM 2220 C CA . ARG A 1 294 ? 1.305 30.758 -3.752 1.00 33.19 294 ARG A CA 1
ATOM 2221 C C . ARG A 1 294 ? 0.626 31.866 -4.553 1.00 33.19 294 ARG A C 1
ATOM 2223 O O . ARG A 1 294 ? 1.298 32.541 -5.327 1.00 33.19 294 ARG A O 1
ATOM 2230 N N . GLY A 1 295 ? -0.654 32.097 -4.291 1.00 25.36 295 GLY A N 1
ATOM 2231 C CA . GLY A 1 295 ? -1.325 33.335 -4.672 1.00 25.36 295 GLY A CA 1
ATOM 2232 C C . GLY A 1 295 ? -2.585 33.122 -5.494 1.00 25.36 295 GLY A C 1
ATOM 2233 O O . GLY A 1 295 ? -2.524 33.058 -6.711 1.00 25.36 295 GLY A O 1
ATOM 2234 N N . CYS A 1 296 ? -3.720 33.111 -4.803 1.00 24.38 296 CYS A N 1
ATOM 2235 C CA . CYS A 1 296 ? -4.857 33.962 -5.139 1.00 24.38 296 CYS A CA 1
ATOM 2236 C C . CYS A 1 296 ? -5.705 34.113 -3.870 1.00 24.38 296 CYS A C 1
ATOM 2238 O O . CYS A 1 296 ? -6.647 33.366 -3.628 1.00 24.38 296 CYS A O 1
ATOM 2240 N N . MET A 1 297 ? -5.333 35.091 -3.035 1.00 32.09 297 MET A N 1
ATOM 2241 C CA . MET A 1 297 ? -6.328 35.792 -2.230 1.00 32.09 297 MET A CA 1
ATOM 2242 C C . MET A 1 297 ? -7.282 36.462 -3.220 1.00 32.09 297 MET A C 1
ATOM 2244 O O . MET A 1 297 ? -6.896 37.416 -3.891 1.00 32.09 297 MET A O 1
ATOM 2248 N N . ALA A 1 298 ? -8.497 35.938 -3.335 1.00 25.98 298 ALA A N 1
ATOM 2249 C CA . ALA A 1 298 ? -9.622 36.674 -3.885 1.00 25.98 298 ALA A CA 1
ATOM 2250 C C . ALA A 1 298 ? -10.523 37.052 -2.710 1.00 25.98 298 ALA A C 1
ATOM 2252 O O . ALA A 1 298 ? -11.342 36.272 -2.229 1.00 25.98 298 ALA A O 1
ATOM 2253 N N . SER A 1 299 ? -10.275 38.253 -2.204 1.00 26.50 299 SER A N 1
ATOM 2254 C CA . SER A 1 299 ? -11.191 39.034 -1.391 1.00 26.50 299 SER A CA 1
ATOM 2255 C C . SER A 1 299 ? -12.504 39.212 -2.157 1.00 26.50 299 SER A C 1
ATOM 2257 O O . SER A 1 299 ? -12.479 39.630 -3.312 1.00 26.50 299 SER A O 1
ATOM 2259 N N . PHE A 1 300 ? -13.637 38.969 -1.509 1.00 25.61 300 PHE A N 1
ATOM 2260 C CA . PHE A 1 300 ? -14.936 39.453 -1.973 1.00 25.61 300 PHE A CA 1
ATOM 2261 C C . PHE A 1 300 ? -15.424 40.524 -0.991 1.00 25.61 300 PHE A C 1
ATOM 2263 O O . PHE A 1 300 ? -15.692 40.190 0.165 1.00 25.61 300 PHE A O 1
ATOM 2270 N N . PRO A 1 301 ? -15.581 41.794 -1.388 1.00 33.16 301 PRO A N 1
ATOM 2271 C CA . PRO A 1 301 ? -16.765 42.549 -1.028 1.00 33.16 301 PRO A CA 1
ATOM 2272 C C . PRO A 1 301 ? -17.830 42.343 -2.120 1.00 33.16 301 PRO A C 1
ATOM 2274 O O . PRO A 1 301 ? -17.518 41.844 -3.201 1.00 33.16 301 PRO A O 1
ATOM 2277 N N . ALA A 1 302 ? -19.085 42.679 -1.822 1.00 32.88 302 ALA A N 1
ATOM 2278 C CA . ALA A 1 302 ? -20.132 42.742 -2.844 1.00 32.88 302 ALA A CA 1
ATOM 2279 C C . ALA A 1 302 ? -19.722 43.628 -4.035 1.00 32.88 302 ALA A C 1
ATOM 2281 O O . ALA A 1 302 ? -19.004 44.630 -3.798 1.00 32.88 302 ALA A O 1
#

Foldseek 3Di:
DDDDDDDDDDDPDCDPVNCVVPHDPVRVLWDWDKDKDKWFKAALVQAGDQDAQDCVQPAQVPRQAWHADFASRIIMGIFDIHRHPVVNVVSSVVSQVVVQVRQVVVRIDTDDDPQGGQYDDPVSGHTDDHPPDPPPPPVQAFDQDPVGTDGPLVVCVVVLVVQLVVLVVVCPPPPDSVSNVVSVLVSCCSVPVCSDPVNVLVVVCVVVVHTSNRSVLVPDDPVVNVVSVVVVVVSSVVSVVSVVPPPDDDPDDDDPDDDDPDDDDPDDDDDDDDDPVVVVVVVVPSPPPDDPDPDDPDDDDD